Protein AF-A0A5P9HIP9-F1 (afdb_monomer)

Foldseek 3Di:
DDPPDPCVVVVVVVVVVVVVVVVVVVLVVVQVVLVVVQLVLQQVLQAQLQALLVVLLLVLLVVLLVVLCPDPNQVVVCVVVVHGLVRQLVVQLVVVVVPDPDDSVVSSLVSSLVSLLVVLVVVPVSSLVSSVRSVVSSLVCSVVSSVCSQVVSVFDQAFWKWAQAPQQKIKIKTWDFAAGPPPRVVDPRVNRIDIDMDIHDHNNSCVSHPDPPRNGDMDGD

pLDDT: mean 87.07, std 9.78, range [42.25, 97.0]

Mean predicted aligned error: 7.87 Å

Solvent-accessible surface area (backbone atoms only — not comparable to full-atom values): 11696 Å² total; per-residue (Å²): 136,84,80,79,75,81,59,63,65,57,53,51,52,50,51,52,49,51,52,53,52,50,51,52,50,48,55,53,52,54,50,53,51,52,53,51,51,49,49,52,51,15,39,54,42,7,44,52,20,10,46,42,32,46,50,43,40,48,53,29,44,55,53,29,50,55,54,39,42,73,31,74,69,30,46,51,47,21,70,74,68,74,46,41,67,67,52,53,25,53,54,42,26,55,58,50,55,77,74,47,92,67,53,69,69,57,38,45,55,48,18,46,30,56,48,47,32,58,58,36,68,74,60,47,66,66,64,47,54,38,51,53,49,17,49,57,55,20,68,69,48,28,62,62,43,26,50,51,47,25,53,77,67,79,44,45,55,68,72,19,35,41,36,34,42,89,75,39,22,43,32,20,33,22,20,31,79,60,81,58,94,68,69,42,90,77,55,58,73,85,78,24,53,43,70,26,71,24,68,26,77,64,45,64,28,56,74,60,48,89,69,70,74,52,63,73,38,68,48,77,86

Nearest PDB structures (foldseek):
  2jbw-assembly2_C  TM=3.055E-01  e=2.208E+00  Paenarthrobacter nicotinovorans
  7rtu-assembly1_B  TM=2.366E-01  e=4.864E+00  Mus musculus
  4v7q-assembly1_BX  TM=2.211E-01  e=6.202E+00  Simian rotavirus A strain RRV

Structure (mmCIF, N/CA/C/O backbone):
data_AF-A0A5P9HIP9-F1
#
_entry.id   AF-A0A5P9HIP9-F1
#
loop_
_atom_site.group_PDB
_atom_site.id
_atom_site.type_symbol
_atom_site.label_atom_id
_atom_site.label_alt_id
_atom_site.label_comp_id
_atom_site.label_asym_id
_atom_site.label_entity_id
_atom_site.label_seq_id
_atom_site.pdbx_PDB_ins_code
_atom_site.Cartn_x
_atom_site.Cartn_y
_atom_site.Cartn_z
_atom_site.occupancy
_atom_site.B_iso_or_equiv
_atom_site.auth_seq_id
_atom_site.auth_comp_id
_atom_site.auth_asym_id
_atom_site.auth_atom_id
_atom_site.pdbx_PDB_model_num
ATOM 1 N N . MET A 1 1 ? -22.559 24.621 79.101 1.00 42.25 1 MET A N 1
ATOM 2 C CA . MET A 1 1 ? -21.847 23.444 78.550 1.00 42.25 1 MET A CA 1
ATOM 3 C C . MET A 1 1 ? -22.095 23.380 77.048 1.00 42.25 1 MET A C 1
ATOM 5 O O . MET A 1 1 ? -23.244 23.302 76.634 1.00 42.25 1 MET A O 1
ATOM 9 N N . LYS A 1 2 ? -21.040 23.525 76.238 1.00 48.28 2 LYS A N 1
ATOM 10 C CA . LYS A 1 2 ? -21.096 23.561 74.767 1.00 48.28 2 LYS A CA 1
ATOM 11 C C . LYS A 1 2 ? -21.114 22.116 74.247 1.00 48.28 2 LYS A C 1
ATOM 13 O O . LYS A 1 2 ? -20.151 21.391 74.474 1.00 48.28 2 LYS A O 1
ATOM 18 N N . LYS A 1 3 ? -22.195 21.689 73.584 1.00 55.78 3 LYS A N 1
ATOM 19 C CA . LYS A 1 3 ? -22.233 20.420 72.838 1.00 55.78 3 LYS A CA 1
ATOM 20 C C . LYS A 1 3 ? -21.322 20.571 71.619 1.00 55.78 3 LYS A C 1
ATOM 22 O O . LYS A 1 3 ? -21.669 21.297 70.690 1.00 55.78 3 LYS A O 1
ATOM 27 N N . LEU A 1 4 ? -20.148 19.944 71.654 1.00 56.88 4 LEU A N 1
ATOM 28 C CA . LEU A 1 4 ? -19.324 19.754 70.464 1.00 56.88 4 LEU A CA 1
ATOM 29 C C . LEU A 1 4 ? -20.147 18.896 69.498 1.00 56.88 4 LEU A C 1
ATOM 31 O O . LEU A 1 4 ? -20.526 17.774 69.829 1.00 56.88 4 LEU A O 1
ATOM 35 N N . LYS A 1 5 ? -20.533 19.496 68.371 1.00 57.50 5 LYS A N 1
ATOM 36 C CA . LYS A 1 5 ? -21.287 18.837 67.307 1.00 57.50 5 LYS A CA 1
ATOM 37 C C . LYS A 1 5 ? -20.439 17.703 66.736 1.00 57.50 5 LYS A C 1
ATOM 39 O O . LYS A 1 5 ? -19.246 17.863 66.506 1.00 57.50 5 LYS A O 1
ATOM 44 N N . ASP A 1 6 ? -21.082 16.566 66.540 1.00 60.84 6 ASP A N 1
ATOM 45 C CA . ASP A 1 6 ? -20.499 15.350 65.993 1.00 60.84 6 ASP A CA 1
ATOM 46 C C . ASP A 1 6 ? -20.267 15.515 64.479 1.00 60.84 6 ASP A C 1
ATOM 48 O O . ASP A 1 6 ? -21.106 15.175 63.651 1.00 60.84 6 ASP A O 1
ATOM 52 N N . GLU A 1 7 ? -19.150 16.143 64.104 1.00 58.09 7 GLU A N 1
ATOM 53 C CA . GLU A 1 7 ? -18.772 16.391 62.701 1.00 58.09 7 GLU A CA 1
ATOM 54 C C . GLU A 1 7 ? -18.142 15.158 62.024 1.00 58.09 7 GLU A C 1
ATOM 56 O O . GLU A 1 7 ? -18.007 15.115 60.800 1.00 58.09 7 GLU A O 1
ATOM 61 N N . LYS A 1 8 ? -17.807 14.112 62.797 1.00 60.03 8 LYS A N 1
ATOM 62 C CA . LYS A 1 8 ? -17.147 12.897 62.288 1.00 60.03 8 LYS A CA 1
ATOM 63 C C . LYS A 1 8 ? -18.035 12.090 61.337 1.00 60.03 8 LYS A C 1
ATOM 65 O O . LYS A 1 8 ? -17.529 11.565 60.349 1.00 60.03 8 LYS A O 1
ATOM 70 N N . GLY A 1 9 ? -19.347 12.034 61.581 1.00 61.22 9 GLY A N 1
ATOM 71 C CA . GLY A 1 9 ? -20.292 11.338 60.698 1.00 61.22 9 GLY A CA 1
ATOM 72 C C . GLY A 1 9 ? -20.406 11.972 59.305 1.00 61.22 9 GLY A C 1
ATOM 73 O O . GLY A 1 9 ? -20.500 11.259 58.309 1.00 61.22 9 GLY A O 1
ATOM 74 N N . ASN A 1 10 ? -20.311 13.304 59.222 1.00 74.25 10 ASN A N 1
ATOM 75 C CA . ASN A 1 10 ? -20.355 14.034 57.953 1.00 74.25 10 ASN A CA 1
ATOM 76 C C . ASN A 1 10 ? -19.075 13.813 57.130 1.00 74.25 10 ASN A C 1
ATOM 78 O O . ASN A 1 10 ? -19.137 13.608 55.922 1.00 74.25 10 ASN A O 1
ATOM 82 N N . ILE A 1 11 ? -17.913 13.774 57.793 1.00 83.81 11 ILE A N 1
ATOM 83 C CA . ILE A 1 11 ? -16.626 13.522 57.129 1.00 83.81 11 ILE A CA 1
ATOM 84 C C . ILE A 1 11 ? -16.558 12.092 56.580 1.00 83.81 11 ILE A C 1
ATOM 86 O O . ILE A 1 11 ? -16.075 11.903 55.467 1.00 83.81 11 ILE A O 1
ATOM 90 N N . ILE A 1 12 ? -17.067 11.088 57.305 1.00 87.06 12 ILE A N 1
ATOM 91 C CA . ILE A 1 12 ? -17.074 9.691 56.832 1.00 87.06 12 ILE A CA 1
ATOM 92 C C . ILE A 1 12 ? -17.984 9.526 55.608 1.00 87.06 12 ILE A C 1
ATOM 94 O O . ILE A 1 12 ? -17.563 8.922 54.624 1.00 87.06 12 ILE A O 1
ATOM 98 N N . LEU A 1 13 ? -19.198 10.092 55.638 1.00 84.62 13 LEU A N 1
ATOM 99 C CA . LEU A 1 13 ? -20.123 10.073 54.497 1.00 84.62 13 LEU A CA 1
ATOM 100 C C . LEU A 1 13 ? -19.546 10.798 53.281 1.00 84.62 13 LEU A C 1
ATOM 102 O O . LEU A 1 13 ? -19.603 10.265 52.174 1.00 84.62 13 LEU A O 1
ATOM 106 N N . LEU A 1 14 ? -18.945 11.973 53.491 1.00 88.19 14 LEU A N 1
ATOM 107 C CA . LEU A 1 14 ? -18.267 12.718 52.436 1.00 88.19 14 LEU A CA 1
ATOM 108 C C . LEU A 1 14 ? -17.119 11.898 51.838 1.00 88.19 14 LEU A C 1
ATOM 110 O O . LEU A 1 14 ? -17.050 11.746 50.626 1.00 88.19 14 LEU A O 1
ATOM 114 N N . THR A 1 15 ? -16.268 11.312 52.683 1.00 90.69 15 THR A N 1
ATOM 115 C CA . THR A 1 15 ? -15.115 10.509 52.251 1.00 90.69 15 THR A CA 1
ATOM 116 C C . THR A 1 15 ? -15.557 9.267 51.473 1.00 90.69 15 THR A C 1
ATOM 118 O O . THR A 1 15 ? -15.010 8.985 50.408 1.00 90.69 15 THR A O 1
ATOM 121 N N . LEU A 1 16 ? -16.575 8.544 51.953 1.00 92.06 16 LEU A N 1
ATOM 122 C CA . LEU A 1 16 ? -17.130 7.378 51.260 1.00 92.06 16 LEU A CA 1
ATOM 123 C C . LEU A 1 16 ? -17.765 7.770 49.919 1.00 92.06 16 LEU A C 1
ATOM 125 O O . LEU A 1 16 ? -17.557 7.087 48.918 1.00 92.06 16 LEU A O 1
ATOM 129 N N . GLY A 1 17 ? -18.488 8.893 49.885 1.00 93.88 17 GLY A N 1
ATOM 130 C CA . GLY A 1 17 ? -19.036 9.466 48.658 1.00 93.88 17 GLY A CA 1
ATOM 131 C C . GLY A 1 17 ? -17.941 9.815 47.651 1.00 93.88 17 GLY A C 1
ATOM 132 O O . GLY A 1 17 ? -18.035 9.426 46.489 1.00 93.88 17 GLY A O 1
ATOM 133 N N . THR A 1 18 ? -16.861 10.464 48.093 1.00 92.69 18 THR A N 1
ATOM 134 C CA . THR A 1 18 ? -15.701 10.767 47.245 1.00 92.69 18 THR A CA 1
ATOM 135 C C . THR A 1 18 ? -15.058 9.495 46.697 1.00 92.69 18 THR A C 1
ATOM 137 O O . THR A 1 18 ? -14.775 9.442 45.503 1.00 92.69 18 THR A O 1
ATOM 140 N N . PHE A 1 19 ? -14.883 8.447 47.510 1.00 94.81 19 PHE A N 1
ATOM 141 C CA . PHE A 1 19 ? -14.365 7.162 47.027 1.00 94.81 19 PHE A CA 1
ATOM 142 C C . PHE A 1 19 ? -15.294 6.496 46.007 1.00 94.81 19 PHE A C 1
ATOM 144 O O . PHE A 1 19 ? -14.807 5.952 45.018 1.00 94.81 19 PHE A O 1
ATOM 151 N N . ALA A 1 20 ? -16.613 6.572 46.199 1.00 93.19 20 ALA A N 1
ATOM 152 C CA . ALA A 1 20 ? -17.580 6.044 45.240 1.00 93.19 20 ALA A CA 1
ATOM 153 C C . ALA A 1 20 ? -17.518 6.792 43.897 1.00 93.19 20 ALA A C 1
ATOM 155 O O . ALA A 1 20 ? -17.459 6.157 42.843 1.00 93.19 20 ALA A O 1
ATOM 156 N N . VAL A 1 21 ? -17.456 8.130 43.923 1.00 94.19 21 VAL A N 1
ATOM 157 C CA . VAL A 1 21 ? -17.282 8.944 42.707 1.00 94.19 21 VAL A CA 1
ATOM 158 C C . VAL A 1 21 ? -15.942 8.642 42.037 1.00 94.19 21 VAL A C 1
ATOM 160 O O . VAL A 1 21 ? -15.890 8.471 40.823 1.00 94.19 21 VAL A O 1
ATOM 163 N N . MET A 1 22 ? -14.864 8.521 42.811 1.00 93.81 22 MET A N 1
ATOM 164 C CA . MET A 1 22 ? -13.535 8.200 42.293 1.00 93.81 22 MET A CA 1
ATOM 165 C C . MET A 1 22 ? -13.503 6.810 41.644 1.00 93.81 22 MET A C 1
ATOM 167 O O . MET A 1 22 ? -12.967 6.666 40.549 1.00 93.81 22 MET A O 1
ATOM 171 N N . GLY A 1 23 ? -14.142 5.809 42.255 1.00 92.62 23 GLY A N 1
ATOM 172 C CA . GLY A 1 23 ? -14.311 4.482 41.661 1.00 92.62 23 GLY A CA 1
ATOM 173 C C . GLY A 1 23 ? -15.087 4.523 40.342 1.00 92.62 23 GLY A C 1
ATOM 174 O O . GLY A 1 23 ? -14.673 3.902 39.364 1.00 92.62 23 GLY A O 1
ATOM 175 N N . LEU A 1 24 ? -16.163 5.313 40.276 1.00 91.06 24 LEU A N 1
ATOM 176 C CA . LEU A 1 24 ? -16.940 5.502 39.049 1.00 91.06 24 LEU A CA 1
ATOM 177 C C . LEU A 1 24 ? -16.112 6.182 37.947 1.00 91.06 24 LEU A C 1
ATOM 179 O O . LEU A 1 24 ? -16.144 5.745 36.797 1.00 91.06 24 LEU A O 1
ATOM 183 N N . LEU A 1 25 ? -15.317 7.197 38.296 1.00 91.50 25 LEU A N 1
ATOM 184 C CA . LEU A 1 25 ? -14.385 7.836 37.364 1.00 91.50 25 LEU A CA 1
ATOM 185 C C . LEU A 1 25 ? -13.327 6.853 36.852 1.00 91.50 25 LEU A C 1
ATOM 187 O O . LEU A 1 25 ? -13.051 6.847 35.656 1.00 91.50 25 LEU A O 1
ATOM 191 N N . PHE A 1 26 ? -12.780 5.984 37.706 1.00 91.88 26 PHE A N 1
ATOM 192 C CA . PHE A 1 26 ? -11.836 4.952 37.267 1.00 91.88 26 PHE A CA 1
ATOM 193 C C . PHE A 1 26 ? -12.452 4.013 36.233 1.00 91.88 26 PHE A C 1
ATOM 195 O O . PHE A 1 26 ? -11.838 3.771 35.196 1.00 91.88 26 PHE A O 1
ATOM 202 N N . VAL A 1 27 ? -13.669 3.519 36.476 1.00 89.25 27 VAL A N 1
ATOM 203 C CA . VAL A 1 27 ? -14.379 2.652 35.521 1.00 89.25 27 VAL A CA 1
ATOM 204 C C . VAL A 1 27 ? -14.545 3.348 34.167 1.00 89.25 27 VAL A C 1
ATOM 206 O O . VAL A 1 27 ? -14.293 2.731 33.131 1.00 89.25 27 VAL A O 1
ATOM 209 N N . LEU A 1 28 ? -14.900 4.637 34.165 1.00 87.25 28 LEU A N 1
ATOM 210 C CA . LEU A 1 28 ? -15.006 5.430 32.938 1.00 87.25 28 LEU A CA 1
ATOM 211 C C . LEU A 1 28 ? -13.657 5.576 32.221 1.00 87.25 28 LEU A C 1
ATOM 213 O O . LEU A 1 28 ? -13.584 5.374 31.011 1.00 87.25 28 LEU A O 1
ATOM 217 N N . VAL A 1 29 ? -12.580 5.872 32.953 1.00 90.19 29 VAL A N 1
ATOM 218 C CA . VAL A 1 29 ? -11.228 5.984 32.380 1.00 90.19 29 VAL A CA 1
ATOM 219 C C . VAL A 1 29 ? -10.783 4.660 31.756 1.00 90.19 29 VAL A C 1
ATOM 221 O O . VAL A 1 29 ? -10.299 4.655 30.626 1.00 90.19 29 VAL A O 1
ATOM 224 N N . PHE A 1 30 ? -11.001 3.529 32.434 1.00 87.19 30 PHE A N 1
ATOM 225 C CA . PHE A 1 30 ? -10.679 2.208 31.885 1.00 87.19 30 PHE A CA 1
ATOM 226 C C . PHE A 1 30 ? -11.496 1.876 30.636 1.00 87.19 30 PHE A C 1
ATOM 228 O O . PHE A 1 30 ? -10.976 1.251 29.710 1.00 87.19 30 PHE A O 1
ATOM 235 N N . HIS A 1 31 ? -12.758 2.303 30.586 1.00 85.81 31 HIS A N 1
ATOM 236 C CA . HIS A 1 31 ? -13.590 2.125 29.404 1.00 85.81 31 HIS A CA 1
ATOM 237 C C . HIS A 1 31 ? -13.018 2.880 28.197 1.00 85.81 31 HIS A C 1
ATOM 239 O O . HIS A 1 31 ? -12.833 2.282 27.138 1.00 85.81 31 HIS A O 1
ATOM 245 N N . PHE A 1 32 ? -12.654 4.156 28.368 1.00 85.81 32 PHE A N 1
ATOM 246 C CA . PHE A 1 32 ? -12.012 4.925 27.301 1.00 85.81 32 PHE A CA 1
ATOM 247 C C . PHE A 1 32 ? -10.662 4.335 26.896 1.00 85.81 32 PHE A C 1
ATOM 249 O O . PHE A 1 32 ? -10.401 4.204 25.704 1.00 85.81 32 PHE A O 1
ATOM 256 N N . ALA A 1 33 ? -9.839 3.913 27.860 1.00 88.50 33 ALA A N 1
ATOM 257 C CA . ALA A 1 33 ? -8.552 3.283 27.575 1.00 88.50 33 ALA A CA 1
ATOM 258 C C . ALA A 1 33 ? -8.704 2.062 26.651 1.00 88.50 33 ALA A C 1
ATOM 260 O O . ALA A 1 33 ? -7.956 1.937 25.686 1.00 88.50 33 ALA A O 1
ATOM 261 N N . LYS A 1 34 ? -9.715 1.209 26.874 1.00 86.50 34 LYS A N 1
ATOM 262 C CA . LYS A 1 34 ? -9.999 0.077 25.977 1.00 86.50 34 LYS A CA 1
ATOM 263 C C . LYS A 1 34 ? -10.365 0.513 24.559 1.00 86.50 34 LYS A C 1
ATOM 265 O O . LYS A 1 34 ? -9.893 -0.102 23.609 1.00 86.50 34 LYS A O 1
ATOM 270 N N . VAL A 1 35 ? -11.184 1.555 24.408 1.00 86.62 35 VAL A N 1
ATOM 271 C CA . VAL A 1 35 ? -11.544 2.089 23.081 1.00 86.62 35 VAL A CA 1
ATOM 272 C C . VAL A 1 35 ? -10.299 2.588 22.347 1.00 86.62 35 VAL A C 1
ATOM 274 O O . VAL A 1 35 ? -10.134 2.292 21.167 1.00 86.62 35 VAL A O 1
ATOM 277 N N . PHE A 1 36 ? -9.402 3.297 23.039 1.00 88.81 36 PHE A N 1
ATOM 278 C CA . PHE A 1 36 ? -8.144 3.760 22.448 1.00 88.81 36 PHE A CA 1
ATOM 279 C C . PHE A 1 36 ? -7.240 2.604 22.024 1.00 88.81 36 PHE A C 1
ATOM 281 O O . PHE A 1 36 ? -6.709 2.648 20.922 1.00 88.81 36 PHE A O 1
ATOM 288 N N . VAL A 1 37 ? -7.121 1.554 22.842 1.00 89.56 37 VAL A N 1
ATOM 289 C CA . VAL A 1 37 ? -6.351 0.353 22.479 1.00 89.56 37 VAL A CA 1
A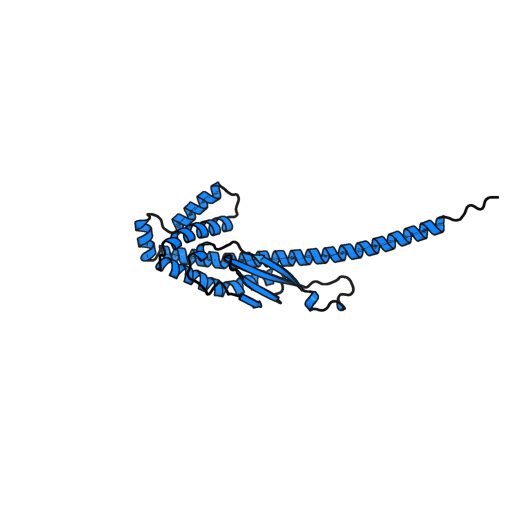TOM 290 C C . VAL A 1 37 ? -6.921 -0.308 21.224 1.00 89.56 37 VAL A C 1
ATOM 292 O O . VAL A 1 37 ? -6.172 -0.598 20.302 1.00 89.56 37 VAL A O 1
ATOM 295 N N . VAL A 1 38 ? -8.242 -0.494 21.146 1.00 88.06 38 VAL A N 1
ATOM 296 C CA . VAL A 1 38 ? -8.884 -1.090 19.960 1.00 88.06 38 VAL A CA 1
ATOM 297 C C . VAL A 1 38 ? -8.683 -0.224 18.716 1.00 88.06 38 VAL A C 1
ATOM 299 O O . VAL A 1 38 ? -8.421 -0.750 17.636 1.00 88.06 38 VAL A O 1
ATOM 302 N N . LYS A 1 39 ? -8.776 1.102 18.859 1.00 89.56 39 LYS A N 1
ATOM 303 C CA . LYS A 1 39 ? -8.512 2.037 17.764 1.00 89.56 39 LYS A CA 1
ATOM 304 C C . LYS A 1 39 ? -7.063 1.944 17.278 1.00 89.56 39 LYS A C 1
ATOM 306 O O . LYS A 1 39 ? -6.840 1.923 16.074 1.00 89.56 39 LYS A O 1
ATOM 311 N N . GLU A 1 40 ? -6.109 1.871 18.201 1.00 90.62 40 GLU A N 1
ATOM 312 C CA . GLU A 1 40 ? -4.686 1.733 17.886 1.00 90.62 40 GLU A CA 1
ATOM 313 C C . GLU A 1 40 ? -4.397 0.410 17.165 1.00 90.62 40 GLU A C 1
ATOM 315 O O . GLU A 1 40 ? -3.698 0.394 16.158 1.00 90.62 40 GLU A O 1
ATOM 320 N N . SER A 1 41 ? -4.996 -0.696 17.620 1.00 89.38 41 SER A N 1
ATOM 321 C CA . SER A 1 41 ? -4.914 -1.987 16.929 1.00 89.38 41 SER A CA 1
ATOM 322 C C . SER A 1 41 ? -5.451 -1.897 15.502 1.00 89.38 41 SER A C 1
ATOM 324 O O . SER A 1 41 ? -4.757 -2.291 14.573 1.00 89.38 41 SER A O 1
ATOM 326 N N . ALA A 1 42 ? -6.643 -1.321 15.311 1.00 88.19 42 ALA A N 1
ATOM 327 C CA . ALA A 1 42 ? -7.223 -1.147 13.981 1.00 88.19 42 ALA A CA 1
ATOM 328 C C . ALA A 1 42 ? -6.314 -0.315 13.058 1.00 88.19 42 ALA A C 1
ATOM 330 O O . ALA A 1 42 ? -6.120 -0.700 11.908 1.00 88.19 42 ALA A O 1
ATOM 331 N N . SER A 1 43 ? -5.718 0.767 13.577 1.00 91.25 43 SER A N 1
ATOM 332 C CA . SER A 1 43 ? -4.763 1.606 12.835 1.00 91.25 43 SER A CA 1
ATOM 333 C C . SER A 1 43 ? -3.523 0.816 12.424 1.00 91.25 43 SER A C 1
ATOM 335 O O . SER A 1 43 ? -3.151 0.806 11.257 1.00 91.25 43 SER A O 1
ATOM 337 N N . ASN A 1 44 ? -2.925 0.079 13.361 1.00 91.44 44 ASN A N 1
ATOM 338 C CA . ASN A 1 44 ? -1.751 -0.741 13.076 1.00 91.44 44 ASN A CA 1
ATOM 339 C C . ASN A 1 44 ? -2.048 -1.826 12.032 1.00 91.44 44 ASN A C 1
ATOM 341 O O . ASN A 1 44 ? -1.196 -2.130 11.199 1.00 91.44 44 ASN A O 1
ATOM 345 N N . TYR A 1 45 ? -3.247 -2.413 12.054 1.00 91.44 45 TYR A N 1
ATOM 346 C CA . TYR A 1 45 ? -3.643 -3.421 11.071 1.00 91.44 45 TYR A CA 1
ATOM 347 C C . TYR A 1 45 ? -3.853 -2.814 9.687 1.00 91.44 45 TYR A C 1
ATOM 349 O O . TYR A 1 45 ? -3.411 -3.407 8.703 1.00 91.44 45 TYR A O 1
ATOM 357 N N . SER A 1 46 ? -4.487 -1.639 9.593 1.00 91.94 46 SER A N 1
ATOM 358 C CA . SER A 1 46 ? -4.623 -0.944 8.312 1.00 91.94 46 SER A CA 1
ATOM 359 C C . SER A 1 46 ? -3.269 -0.486 7.766 1.00 91.94 46 SER A C 1
ATOM 361 O O . SER A 1 46 ? -3.041 -0.641 6.569 1.00 91.94 46 SER A O 1
ATOM 363 N N . ASP A 1 47 ? -2.352 -0.006 8.615 1.00 92.88 47 ASP A N 1
ATOM 364 C CA . ASP A 1 47 ? -0.998 0.410 8.212 1.00 92.88 47 ASP A CA 1
ATOM 365 C C . ASP A 1 47 ? -0.178 -0.767 7.671 1.00 92.88 47 ASP A C 1
ATOM 367 O O . ASP A 1 47 ? 0.434 -0.684 6.606 1.00 92.88 47 ASP A O 1
ATOM 371 N N . GLN A 1 48 ? -0.188 -1.901 8.374 1.00 92.88 48 GLN A N 1
ATOM 372 C CA . GLN A 1 48 ? 0.509 -3.096 7.901 1.00 92.88 48 GLN A CA 1
ATOM 373 C C . GLN A 1 48 ? -0.102 -3.627 6.603 1.00 92.88 48 GLN A C 1
ATOM 375 O O . GLN A 1 48 ? 0.627 -4.042 5.703 1.00 92.88 48 GLN A O 1
ATOM 380 N N . ALA A 1 49 ? -1.430 -3.607 6.487 1.00 93.69 49 ALA A N 1
ATOM 381 C CA . ALA A 1 49 ? -2.118 -4.067 5.293 1.00 93.69 49 ALA A CA 1
ATOM 382 C C . ALA A 1 49 ? -1.855 -3.164 4.077 1.00 93.69 49 ALA A C 1
ATOM 384 O O . ALA A 1 49 ? -1.592 -3.681 2.990 1.00 93.69 49 ALA A O 1
ATOM 385 N N . SER A 1 50 ? -1.869 -1.837 4.243 1.00 93.94 50 SER A N 1
ATOM 386 C CA . SER A 1 50 ? -1.552 -0.900 3.156 1.00 93.94 50 SER A CA 1
ATOM 387 C C . SER A 1 50 ? -0.091 -1.021 2.716 1.00 93.94 50 SER A C 1
ATOM 389 O O . SER A 1 50 ? 0.195 -0.982 1.516 1.00 93.94 50 SER A O 1
ATOM 391 N N . LEU A 1 51 ? 0.829 -1.253 3.659 1.00 92.81 51 LEU A N 1
ATOM 392 C CA . LEU A 1 51 ? 2.232 -1.522 3.352 1.00 92.81 51 LEU A CA 1
ATOM 393 C C . LEU A 1 51 ? 2.404 -2.860 2.625 1.00 92.81 51 LEU A C 1
ATOM 395 O O . LEU A 1 51 ? 3.127 -2.922 1.637 1.00 92.81 51 LEU A O 1
ATOM 399 N N . ALA A 1 52 ? 1.707 -3.915 3.054 1.00 94.19 52 ALA A N 1
ATOM 400 C CA . ALA A 1 52 ? 1.730 -5.207 2.373 1.00 94.19 52 ALA A CA 1
ATOM 401 C C . ALA A 1 52 ? 1.221 -5.095 0.928 1.00 94.19 52 ALA A C 1
ATOM 403 O O . ALA A 1 52 ? 1.829 -5.654 0.016 1.00 94.19 52 ALA A O 1
ATOM 404 N N . ALA A 1 53 ? 0.154 -4.325 0.702 1.00 94.25 53 ALA A N 1
ATOM 405 C CA . ALA A 1 53 ? -0.347 -4.047 -0.639 1.00 94.25 53 ALA A CA 1
ATOM 406 C C . ALA A 1 53 ? 0.68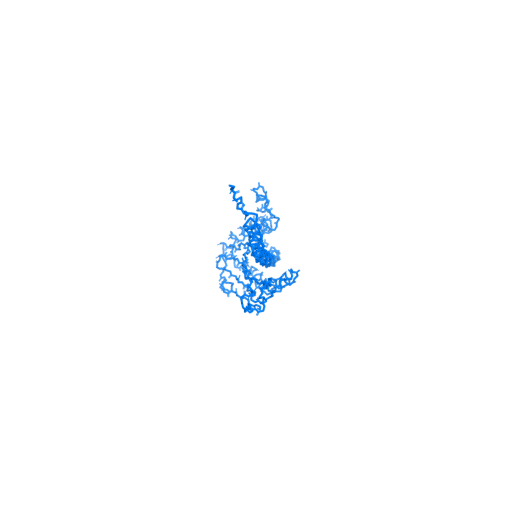4 -3.299 -1.504 1.00 94.25 53 ALA A C 1
ATOM 408 O O . ALA A 1 53 ? 0.891 -3.646 -2.667 1.00 94.25 53 ALA A O 1
ATOM 409 N N . ALA A 1 54 ? 1.363 -2.303 -0.929 1.00 92.81 54 ALA A N 1
ATOM 410 C CA . ALA A 1 54 ? 2.427 -1.572 -1.611 1.00 92.81 54 ALA A CA 1
ATOM 411 C C . ALA A 1 54 ? 3.619 -2.468 -1.966 1.00 92.81 54 ALA A C 1
ATOM 413 O O . ALA A 1 54 ? 4.156 -2.344 -3.063 1.00 92.81 54 ALA A O 1
ATOM 414 N N . SER A 1 55 ? 3.996 -3.387 -1.075 1.00 93.62 55 SER A N 1
ATOM 415 C CA . SER A 1 55 ? 5.073 -4.352 -1.312 1.00 93.62 55 SER A CA 1
ATOM 416 C C . SER A 1 55 ? 4.763 -5.296 -2.472 1.00 93.62 55 SER A C 1
ATOM 418 O O . SER A 1 55 ? 5.651 -5.564 -3.273 1.00 93.62 55 SER A O 1
ATOM 420 N N . VAL A 1 56 ? 3.511 -5.750 -2.614 1.00 95.25 56 VAL A N 1
ATOM 421 C CA . VAL A 1 56 ? 3.100 -6.563 -3.775 1.00 95.25 56 VAL A CA 1
ATOM 422 C C . VAL A 1 56 ? 3.278 -5.778 -5.070 1.00 95.25 56 VAL A C 1
ATOM 424 O O . VAL A 1 56 ? 3.872 -6.282 -6.019 1.00 95.25 56 VAL A O 1
ATOM 427 N N . LEU A 1 57 ? 2.797 -4.532 -5.118 1.00 93.31 57 LEU A N 1
ATOM 428 C CA . LEU A 1 57 ? 2.971 -3.702 -6.309 1.00 93.31 57 LEU A CA 1
ATOM 429 C C . LEU A 1 57 ? 4.454 -3.442 -6.601 1.00 93.31 57 LEU A C 1
ATOM 431 O O . LEU A 1 57 ? 4.875 -3.545 -7.748 1.00 93.31 57 LEU A O 1
ATOM 435 N N . HIS A 1 58 ? 5.245 -3.155 -5.570 1.00 93.81 58 HIS A N 1
ATOM 436 C CA . HIS A 1 58 ? 6.688 -2.979 -5.689 1.00 93.81 58 HIS A CA 1
ATOM 437 C C . HIS A 1 58 ? 7.367 -4.198 -6.321 1.00 93.81 58 HIS A C 1
ATOM 439 O O . HIS A 1 58 ? 8.103 -4.051 -7.291 1.00 93.81 58 HIS A O 1
ATOM 445 N N . GLU A 1 59 ? 7.086 -5.396 -5.809 1.00 95.31 59 GLU A N 1
ATOM 446 C CA . GLU A 1 59 ? 7.657 -6.645 -6.317 1.00 95.31 59 GLU A CA 1
ATOM 447 C C . GLU A 1 59 ? 7.349 -6.837 -7.807 1.00 95.31 59 GLU A C 1
ATOM 449 O O . GLU A 1 59 ? 8.256 -7.110 -8.592 1.00 95.31 59 GLU A O 1
ATOM 454 N N . LYS A 1 60 ? 6.097 -6.597 -8.223 1.00 95.62 60 LYS A N 1
ATOM 455 C CA . LYS A 1 60 ? 5.711 -6.704 -9.639 1.00 95.62 60 LYS A CA 1
ATOM 456 C C . LYS A 1 60 ? 6.351 -5.639 -10.520 1.00 95.62 60 LYS A C 1
ATOM 458 O O . LYS A 1 60 ? 6.644 -5.913 -11.681 1.00 95.62 60 LYS A O 1
ATOM 463 N N . LEU A 1 61 ? 6.562 -4.432 -9.996 1.00 94.88 61 LEU A N 1
ATOM 464 C CA . LEU A 1 61 ? 7.264 -3.379 -10.729 1.00 94.88 61 LEU A CA 1
ATOM 465 C C . LEU A 1 61 ? 8.722 -3.760 -10.966 1.00 94.88 61 LEU A C 1
ATOM 467 O O . LEU A 1 61 ? 9.184 -3.653 -12.097 1.00 94.88 61 LEU A O 1
ATOM 471 N N . VAL A 1 62 ? 9.425 -4.232 -9.935 1.00 95.62 62 VAL A N 1
ATOM 472 C CA . VAL A 1 62 ? 10.824 -4.667 -10.057 1.00 95.62 62 VAL A CA 1
ATOM 473 C C . VAL A 1 62 ? 10.952 -5.812 -11.065 1.00 95.62 62 VAL A C 1
ATOM 475 O O . VAL A 1 62 ? 11.820 -5.755 -11.936 1.00 95.62 62 VAL A O 1
ATOM 478 N N . GLU A 1 63 ? 10.053 -6.799 -11.005 1.00 96.69 63 GLU A N 1
ATOM 479 C CA . GLU A 1 63 ? 10.011 -7.917 -11.955 1.00 96.69 63 GLU A CA 1
ATOM 480 C C . GLU A 1 63 ? 9.832 -7.433 -13.405 1.00 96.69 63 GLU A C 1
ATOM 482 O O . GLU A 1 63 ? 10.587 -7.827 -14.296 1.00 96.69 63 GLU A O 1
ATOM 487 N N . GLU A 1 64 ? 8.871 -6.543 -13.665 1.00 96.50 64 GLU A N 1
ATOM 488 C CA . GLU A 1 64 ? 8.631 -6.056 -15.027 1.00 96.50 64 GLU A CA 1
ATOM 489 C C . GLU A 1 64 ? 9.685 -5.057 -15.515 1.00 96.50 64 GLU A C 1
ATOM 491 O O . GLU A 1 64 ? 9.934 -5.005 -16.719 1.00 96.50 64 GLU A O 1
ATOM 496 N N . ILE A 1 65 ? 10.339 -4.306 -14.623 1.00 96.50 65 ILE A N 1
ATOM 497 C CA . ILE A 1 65 ? 11.520 -3.498 -14.966 1.00 96.50 65 ILE A CA 1
ATOM 498 C C . ILE A 1 65 ? 12.656 -4.420 -15.435 1.00 96.50 65 ILE A C 1
ATOM 500 O O . ILE A 1 65 ? 13.236 -4.192 -16.494 1.00 96.50 65 ILE A O 1
ATOM 504 N N . GLU A 1 66 ? 12.928 -5.507 -14.710 1.00 96.56 66 GLU A N 1
ATOM 505 C CA . GLU A 1 66 ? 13.944 -6.493 -15.101 1.00 96.56 66 GLU A CA 1
ATOM 506 C C . GLU A 1 66 ? 13.600 -7.165 -16.442 1.00 96.56 66 GLU A C 1
ATOM 508 O O . GLU A 1 66 ? 14.466 -7.368 -17.300 1.00 96.56 66 GLU A O 1
ATOM 513 N N . ASN A 1 67 ? 12.321 -7.490 -16.651 1.00 97.00 67 ASN A N 1
ATOM 514 C CA . ASN A 1 67 ? 11.838 -8.047 -17.913 1.00 97.00 67 ASN A CA 1
ATOM 515 C C . ASN A 1 67 ? 11.938 -7.036 -19.065 1.00 97.00 67 ASN A C 1
ATOM 517 O O . ASN A 1 67 ? 12.195 -7.442 -20.204 1.00 97.00 67 ASN A O 1
ATOM 521 N N . TYR A 1 68 ? 11.736 -5.745 -18.789 1.00 96.44 68 TYR A N 1
ATOM 522 C CA . TYR A 1 68 ? 11.903 -4.672 -19.762 1.00 96.44 68 TYR A CA 1
ATOM 523 C C . TYR A 1 68 ? 13.363 -4.533 -20.178 1.00 96.44 68 TYR A C 1
ATOM 525 O O . TYR A 1 68 ? 13.647 -4.618 -21.371 1.00 96.44 68 TYR A O 1
ATOM 533 N N . ASP A 1 69 ? 14.284 -4.412 -19.223 1.00 95.56 69 ASP A N 1
ATOM 534 C CA . ASP A 1 69 ? 15.716 -4.242 -19.500 1.00 95.56 69 ASP A CA 1
ATOM 535 C C . ASP A 1 69 ? 16.287 -5.433 -20.296 1.00 95.56 69 ASP A C 1
ATOM 537 O O . ASP A 1 69 ? 17.116 -5.268 -21.187 1.00 95.56 69 ASP A O 1
ATOM 541 N N . ARG A 1 70 ? 15.767 -6.650 -20.074 1.00 95.62 70 ARG A N 1
ATOM 542 C CA . ARG A 1 70 ? 16.128 -7.854 -20.853 1.00 95.62 70 ARG A CA 1
ATOM 543 C C . ARG A 1 70 ? 15.483 -7.949 -22.236 1.00 95.62 70 ARG A C 1
ATOM 545 O O . ARG A 1 70 ? 15.818 -8.851 -23.011 1.00 95.62 70 ARG A O 1
ATOM 552 N N . SER A 1 71 ? 14.513 -7.096 -22.536 1.00 95.88 71 SER A N 1
ATOM 553 C CA . SER A 1 71 ? 13.792 -7.109 -23.805 1.00 95.88 71 SER A CA 1
ATOM 554 C C . SER A 1 71 ? 14.582 -6.405 -24.912 1.00 95.88 71 SER A C 1
ATOM 556 O O . SER A 1 71 ? 15.499 -5.633 -24.653 1.00 95.88 71 SER A O 1
ATOM 558 N N . LEU A 1 72 ? 14.214 -6.644 -26.178 1.00 93.25 72 LEU A N 1
ATOM 559 C CA . LEU A 1 72 ? 14.820 -5.915 -27.300 1.00 93.25 72 LEU A CA 1
ATOM 560 C C . LEU A 1 72 ? 14.633 -4.387 -27.182 1.00 93.25 72 LEU A C 1
ATOM 562 O O . LEU A 1 72 ? 15.614 -3.684 -27.408 1.00 93.25 72 LEU A O 1
ATOM 566 N N . PRO A 1 73 ? 13.439 -3.858 -26.833 1.00 91.62 73 PRO A N 1
ATOM 567 C CA . PRO A 1 73 ? 13.275 -2.434 -26.537 1.00 91.62 73 PRO A CA 1
ATOM 568 C C . PRO A 1 73 ? 14.190 -1.929 -25.418 1.00 91.62 73 PRO A C 1
ATOM 570 O O . PRO A 1 73 ? 14.884 -0.942 -25.630 1.00 91.62 73 PRO A O 1
ATOM 573 N N . GLY A 1 74 ? 14.250 -2.624 -24.277 1.00 90.94 74 GLY A N 1
ATOM 574 C CA . GLY A 1 74 ? 15.089 -2.205 -23.148 1.00 90.94 74 GLY A CA 1
ATOM 575 C C . GLY A 1 74 ? 16.576 -2.191 -23.486 1.00 90.94 74 GLY A 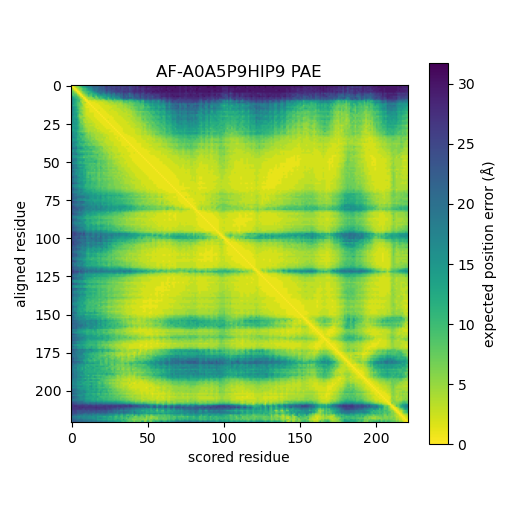C 1
ATOM 576 O O . GLY A 1 74 ? 17.257 -1.215 -23.199 1.00 90.94 74 GLY A O 1
ATOM 577 N N . PHE A 1 75 ? 17.062 -3.198 -24.215 1.00 91.25 75 PHE A N 1
ATOM 578 C CA . PHE A 1 75 ? 18.445 -3.221 -24.693 1.00 91.25 75 PHE A CA 1
ATOM 579 C C . PHE A 1 75 ? 18.762 -2.069 -25.664 1.00 91.25 75 PHE A C 1
ATOM 581 O O . PHE A 1 75 ? 19.873 -1.543 -25.672 1.00 91.25 75 PHE A O 1
ATOM 588 N N . ILE A 1 76 ? 17.806 -1.672 -26.513 1.00 90.31 76 ILE A N 1
ATOM 589 C CA . ILE A 1 76 ? 17.981 -0.514 -27.402 1.00 90.31 76 ILE A CA 1
ATOM 590 C C . ILE A 1 76 ? 18.057 0.775 -26.583 1.00 90.31 76 ILE A C 1
ATOM 592 O O . ILE A 1 76 ? 18.932 1.594 -26.857 1.00 90.31 76 ILE A O 1
ATOM 596 N N . ASP A 1 77 ? 17.185 0.940 -25.591 1.00 88.12 77 ASP A N 1
ATOM 597 C CA . ASP A 1 77 ? 17.199 2.108 -24.708 1.00 88.12 77 ASP A CA 1
ATOM 598 C C . ASP A 1 77 ? 18.506 2.181 -23.908 1.00 88.12 77 ASP A C 1
ATOM 600 O O . ASP A 1 77 ? 19.145 3.229 -23.889 1.00 88.12 77 ASP A O 1
ATOM 604 N N . GLU A 1 78 ? 18.982 1.059 -23.359 1.00 90.94 78 GLU A N 1
ATOM 605 C CA . GLU A 1 78 ? 20.276 0.974 -22.668 1.00 90.94 78 GLU A CA 1
ATOM 606 C C . GLU A 1 78 ? 21.440 1.384 -23.586 1.00 90.94 78 GLU A C 1
ATOM 608 O O . GLU A 1 78 ? 22.343 2.105 -23.167 1.00 90.94 78 GLU A O 1
ATOM 613 N N . LEU A 1 79 ? 21.429 0.990 -24.865 1.00 89.62 79 LEU A N 1
ATOM 614 C CA . LEU A 1 79 ? 22.455 1.420 -25.823 1.00 89.62 79 LEU A CA 1
ATOM 615 C C . LEU A 1 79 ? 22.407 2.924 -26.130 1.00 89.62 79 LEU A C 1
ATOM 617 O O . LEU A 1 79 ? 23.444 3.508 -26.455 1.00 89.62 79 LEU A O 1
ATOM 621 N N . VAL A 1 80 ? 21.220 3.533 -26.091 1.00 88.19 80 VAL A N 1
ATOM 622 C CA . VAL A 1 80 ? 21.022 4.965 -26.360 1.00 88.19 80 VAL A CA 1
ATOM 623 C C . VAL A 1 80 ? 21.403 5.804 -25.142 1.00 88.19 80 VAL A C 1
ATOM 625 O O . VAL A 1 80 ? 22.123 6.793 -25.290 1.00 88.19 80 VAL A O 1
ATOM 628 N N . ASP A 1 81 ? 20.965 5.386 -23.958 1.00 86.44 81 ASP A N 1
ATOM 629 C CA . ASP A 1 81 ? 21.128 6.123 -22.704 1.00 86.44 81 ASP A CA 1
ATOM 630 C C . ASP A 1 81 ? 22.388 5.729 -21.921 1.00 86.44 81 ASP A C 1
ATOM 632 O O . ASP A 1 81 ? 22.752 6.404 -20.960 1.00 86.44 81 ASP A O 1
ATOM 636 N N . ALA A 1 82 ? 23.079 4.670 -22.351 1.00 90.75 82 ALA A N 1
ATOM 637 C CA . ALA A 1 82 ? 24.238 4.054 -21.700 1.00 90.75 82 ALA A CA 1
ATOM 638 C C . ALA A 1 82 ? 23.979 3.480 -20.290 1.00 90.75 82 ALA A C 1
ATOM 640 O O . ALA A 1 82 ? 24.934 3.088 -19.619 1.00 90.75 82 ALA A O 1
ATOM 641 N N . GLU A 1 83 ? 22.719 3.419 -19.851 1.00 92.69 83 GLU A N 1
ATOM 642 C CA . GLU A 1 83 ? 22.280 2.879 -18.558 1.00 92.69 83 GLU A CA 1
ATOM 643 C C . GLU A 1 83 ? 20.918 2.181 -18.724 1.00 92.69 83 GLU A C 1
ATOM 645 O O . GLU A 1 83 ? 20.044 2.687 -19.434 1.00 92.69 83 GLU A O 1
ATOM 650 N N . SER A 1 84 ? 20.722 1.043 -18.048 1.00 94.44 84 SER A N 1
ATOM 651 C CA . SER A 1 84 ? 19.422 0.355 -17.970 1.00 94.44 84 SER A CA 1
ATOM 652 C C . SER A 1 84 ? 18.454 1.070 -17.010 1.00 94.44 84 SER A C 1
ATOM 654 O O . SER A 1 84 ? 18.865 1.947 -16.239 1.00 94.44 84 SER A O 1
ATOM 656 N N . LEU A 1 85 ? 17.163 0.707 -16.999 1.00 94.44 85 LEU A N 1
ATOM 657 C CA . LEU A 1 85 ? 16.239 1.256 -15.996 1.00 94.44 85 LEU A CA 1
ATOM 658 C C . LEU A 1 85 ? 16.659 0.870 -14.577 1.00 94.44 85 LEU A C 1
ATOM 660 O O . LEU A 1 85 ? 16.602 1.717 -13.681 1.00 94.44 85 LEU A O 1
ATOM 664 N N . GLN A 1 86 ? 17.109 -0.371 -14.370 1.00 95.69 86 GLN A N 1
ATOM 665 C CA . GLN A 1 86 ? 17.649 -0.803 -13.081 1.00 95.69 86 GLN A CA 1
ATOM 666 C C . GLN A 1 86 ? 18.843 0.051 -12.640 1.00 95.69 86 GLN A C 1
ATOM 668 O O . GLN A 1 86 ? 18.880 0.479 -11.484 1.00 95.69 86 GLN A O 1
ATOM 673 N N . ASP A 1 87 ? 19.770 0.370 -13.547 1.00 96.00 87 ASP A N 1
ATOM 674 C CA . ASP A 1 87 ? 20.921 1.223 -13.226 1.00 96.00 87 ASP A CA 1
ATOM 675 C C . ASP A 1 87 ? 20.484 2.644 -12.849 1.00 96.00 87 ASP A C 1
ATOM 677 O O . ASP A 1 87 ? 20.946 3.192 -11.841 1.00 96.00 87 ASP A O 1
ATOM 681 N N . LYS A 1 88 ? 19.535 3.223 -13.600 1.00 96.00 88 LYS A N 1
ATOM 682 C CA . LYS A 1 88 ? 18.953 4.541 -13.294 1.00 96.00 88 LYS A CA 1
ATOM 683 C C . LYS A 1 88 ? 18.293 4.549 -11.908 1.00 96.00 88 LYS A C 1
ATOM 685 O O . LYS A 1 88 ? 18.480 5.503 -11.146 1.00 96.00 88 LYS A O 1
ATOM 690 N N . ILE A 1 89 ? 17.557 3.490 -11.557 1.00 96.12 89 ILE A N 1
ATOM 691 C CA . ILE A 1 89 ? 16.900 3.331 -10.248 1.00 96.12 89 ILE A CA 1
ATOM 692 C C . ILE A 1 89 ? 17.933 3.211 -9.128 1.00 96.12 89 ILE A C 1
ATOM 694 O O . ILE A 1 89 ? 17.835 3.934 -8.134 1.00 96.12 89 ILE A O 1
ATOM 698 N N . GLU A 1 90 ? 18.940 2.353 -9.277 1.00 95.38 90 GLU A N 1
ATOM 699 C CA . GLU A 1 90 ? 19.967 2.149 -8.252 1.00 95.38 90 GLU A CA 1
ATOM 700 C C . GLU A 1 90 ? 20.807 3.418 -8.042 1.00 95.38 90 GLU A C 1
ATOM 702 O O . GLU A 1 90 ? 21.036 3.835 -6.902 1.00 95.38 90 GLU A O 1
ATOM 707 N N . ARG A 1 91 ? 21.175 4.119 -9.123 1.00 95.50 91 ARG A N 1
ATOM 708 C CA . ARG A 1 91 ? 21.825 5.433 -9.033 1.00 95.50 91 ARG A CA 1
ATOM 709 C C . ARG A 1 91 ? 20.953 6.419 -8.260 1.00 95.50 91 ARG A C 1
ATOM 711 O O . ARG A 1 91 ? 21.432 7.072 -7.329 1.00 95.50 91 ARG A O 1
ATOM 718 N N . ARG A 1 92 ? 19.660 6.505 -8.591 1.00 94.88 92 ARG A N 1
ATOM 719 C CA . ARG A 1 92 ? 18.748 7.435 -7.917 1.00 94.88 92 ARG A CA 1
ATOM 720 C C . ARG A 1 92 ? 18.557 7.096 -6.440 1.00 94.88 92 ARG A C 1
ATOM 722 O O . ARG A 1 92 ? 18.530 7.988 -5.591 1.00 94.88 92 ARG A O 1
ATOM 729 N N . LYS A 1 93 ? 18.484 5.811 -6.111 1.00 94.56 93 LYS A N 1
ATOM 730 C CA . LYS A 1 93 ? 18.421 5.308 -4.738 1.00 94.56 93 LYS A CA 1
ATOM 731 C C . LYS A 1 93 ? 19.662 5.702 -3.931 1.00 94.56 93 LYS A C 1
ATOM 733 O O . LYS A 1 93 ? 19.524 6.162 -2.795 1.00 94.56 93 LYS A O 1
ATOM 738 N N . GLN A 1 94 ? 20.860 5.604 -4.512 1.00 93.19 94 GLN A N 1
ATOM 739 C CA . GLN A 1 94 ? 22.104 6.049 -3.870 1.00 93.19 94 GLN A CA 1
ATOM 740 C C . GLN A 1 94 ? 22.121 7.562 -3.614 1.00 93.19 94 GLN A C 1
ATOM 742 O O . GLN A 1 94 ? 22.523 7.996 -2.531 1.00 93.19 94 GLN A O 1
ATOM 747 N N . GLU A 1 95 ? 21.627 8.364 -4.560 1.00 92.94 95 GLU A N 1
ATOM 748 C CA . GLU A 1 95 ? 21.472 9.813 -4.381 1.00 92.94 95 GLU A CA 1
ATOM 749 C C . GLU A 1 95 ? 20.517 10.142 -3.222 1.00 92.94 95 GLU A C 1
ATOM 751 O O . GLU A 1 95 ? 20.843 10.957 -2.355 1.00 92.94 95 GLU A O 1
ATOM 756 N N . LEU A 1 96 ? 19.358 9.476 -3.160 1.00 91.62 96 LEU A N 1
ATOM 757 C CA . LEU A 1 96 ? 18.359 9.675 -2.104 1.00 91.62 96 LEU A CA 1
ATOM 758 C C . LEU A 1 96 ? 18.884 9.265 -0.723 1.00 91.62 96 LEU A C 1
ATOM 760 O O . LEU A 1 96 ? 18.669 9.987 0.258 1.00 91.62 96 LEU A O 1
ATOM 764 N N . ARG A 1 97 ? 19.631 8.160 -0.648 1.00 90.06 97 ARG A N 1
ATOM 765 C CA . ARG A 1 97 ? 20.267 7.682 0.587 1.00 90.06 97 ARG A CA 1
ATOM 766 C C . ARG A 1 97 ? 21.278 8.681 1.149 1.00 90.06 97 ARG A C 1
ATOM 768 O O . ARG A 1 97 ? 21.412 8.800 2.360 1.00 90.06 97 ARG A O 1
ATOM 775 N N . GLY A 1 98 ? 21.954 9.443 0.288 1.00 83.56 98 GLY A N 1
ATOM 776 C CA . GLY A 1 98 ? 22.850 10.523 0.712 1.00 83.56 98 GLY A CA 1
ATOM 777 C C . GLY A 1 98 ? 22.137 11.718 1.360 1.00 83.56 98 GLY A C 1
ATOM 778 O O . GLY A 1 98 ? 22.800 12.579 1.936 1.00 83.56 98 GLY A O 1
ATOM 779 N N . THR A 1 99 ? 20.803 11.787 1.269 1.00 82.44 99 THR A N 1
ATOM 780 C CA . THR A 1 99 ? 20.001 12.957 1.670 1.00 82.44 99 THR A CA 1
ATOM 781 C C . THR A 1 99 ? 18.930 12.670 2.724 1.00 82.44 99 THR A C 1
ATOM 783 O O . THR A 1 99 ? 18.331 13.616 3.239 1.00 82.44 99 THR A O 1
ATOM 786 N N . SER A 1 100 ? 18.671 11.402 3.059 1.00 81.75 100 SER A N 1
ATOM 787 C CA . SER A 1 100 ? 17.596 11.008 3.977 1.00 81.75 100 SER A CA 1
ATOM 788 C C . SER A 1 100 ? 17.922 9.734 4.761 1.00 81.75 100 SER A C 1
ATOM 790 O O . SER A 1 100 ? 18.656 8.877 4.277 1.00 81.75 100 SER A O 1
ATOM 792 N N . ASP A 1 101 ? 17.317 9.595 5.943 1.00 85.38 101 ASP A N 1
ATOM 793 C CA . ASP A 1 101 ? 17.384 8.392 6.791 1.00 85.38 101 ASP A CA 1
ATOM 794 C C . ASP A 1 101 ? 16.219 7.419 6.511 1.00 85.38 101 ASP A C 1
ATOM 796 O O . ASP A 1 101 ? 15.737 6.729 7.411 1.00 85.38 101 ASP A O 1
ATOM 800 N N . TRP A 1 102 ? 15.692 7.413 5.284 1.00 83.50 102 TRP A N 1
ATOM 801 C CA . TRP A 1 102 ? 14.562 6.555 4.925 1.00 83.50 102 TRP A CA 1
ATOM 802 C C . TRP A 1 102 ? 14.928 5.075 4.955 1.00 83.50 102 TRP A C 1
ATOM 804 O O . TRP A 1 102 ? 16.087 4.684 4.783 1.00 83.50 102 TRP A O 1
ATOM 814 N N . LEU A 1 103 ? 13.906 4.245 5.158 1.00 84.00 103 LEU A N 1
ATOM 815 C CA . LEU A 1 103 ? 14.057 2.798 5.090 1.00 84.00 103 LEU A CA 1
ATOM 816 C C . LEU A 1 103 ? 14.354 2.359 3.650 1.00 84.00 103 LEU A C 1
ATOM 818 O O . LEU A 1 103 ? 13.964 3.018 2.690 1.00 84.00 103 LEU A O 1
ATOM 822 N N . GLU A 1 104 ? 15.010 1.208 3.500 1.00 85.62 104 GLU A N 1
ATOM 823 C CA . GLU A 1 104 ? 15.446 0.689 2.194 1.00 85.62 104 GLU A CA 1
ATOM 824 C C . GLU A 1 104 ? 14.294 0.595 1.180 1.00 85.62 104 GLU A C 1
ATOM 826 O O . GLU A 1 104 ? 14.413 1.093 0.064 1.00 85.62 104 GLU A O 1
ATOM 831 N N . LEU A 1 105 ? 13.149 0.042 1.598 1.00 80.69 105 LEU A N 1
ATOM 832 C CA . LEU A 1 105 ? 11.952 -0.070 0.760 1.00 80.69 105 LEU A CA 1
ATOM 833 C C . LEU A 1 105 ? 11.390 1.302 0.356 1.00 80.69 105 LEU A C 1
ATOM 835 O O . LEU A 1 105 ? 10.905 1.473 -0.758 1.00 80.69 105 LEU A O 1
ATOM 839 N N . GLU A 1 106 ? 11.446 2.292 1.249 1.00 84.38 106 GLU A N 1
ATOM 840 C CA . GLU A 1 106 ? 10.970 3.648 0.957 1.00 84.38 106 GLU A CA 1
ATOM 841 C C . GLU A 1 106 ? 11.889 4.356 -0.042 1.00 84.38 106 GLU A C 1
ATOM 843 O O . GLU A 1 106 ? 11.404 5.039 -0.946 1.00 84.38 106 GLU A O 1
ATOM 848 N N . LEU A 1 107 ? 13.208 4.173 0.099 1.00 90.00 107 LEU A N 1
ATOM 849 C CA . LEU A 1 107 ? 14.203 4.671 -0.851 1.00 90.00 107 LEU A CA 1
ATOM 850 C C . LEU A 1 107 ? 13.988 4.062 -2.237 1.00 90.00 107 LEU A C 1
ATOM 852 O O . LEU A 1 107 ? 13.994 4.791 -3.227 1.00 90.00 107 LEU A O 1
ATOM 856 N N . GLU A 1 108 ? 13.768 2.752 -2.301 1.00 91.00 108 GLU A N 1
ATOM 857 C CA . GLU A 1 108 ? 13.568 2.024 -3.553 1.00 91.00 108 GLU A CA 1
ATOM 858 C C . GLU A 1 108 ? 12.257 2.424 -4.240 1.00 91.00 108 GLU A C 1
ATOM 860 O O . GLU A 1 108 ? 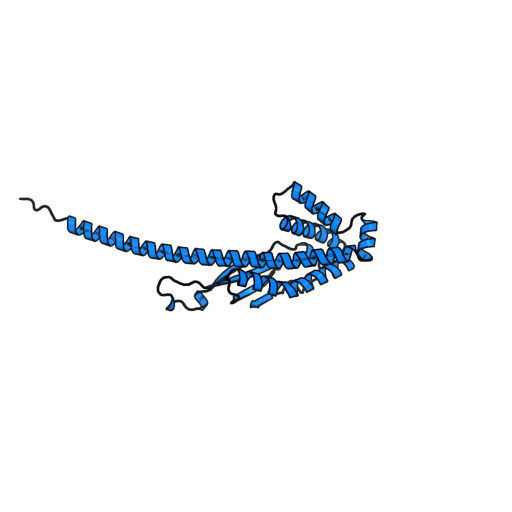12.275 2.855 -5.392 1.00 91.00 108 GLU A O 1
ATO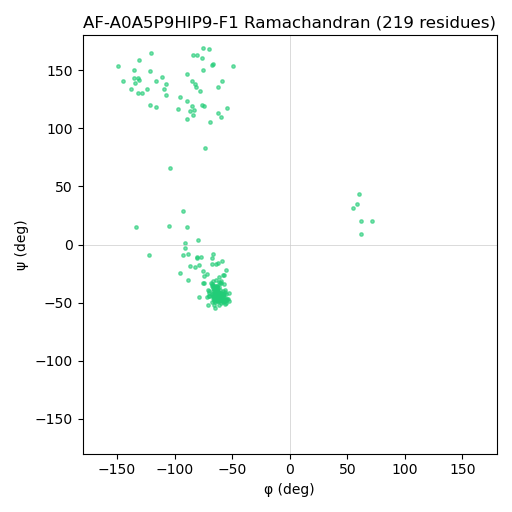M 865 N N . LEU A 1 109 ? 11.137 2.436 -3.508 1.00 90.31 109 LEU A N 1
ATOM 866 C CA . LEU A 1 109 ? 9.850 2.926 -4.013 1.00 90.31 109 LEU A CA 1
ATOM 867 C C . LEU A 1 109 ? 9.933 4.364 -4.528 1.00 90.31 109 LEU A C 1
ATOM 869 O O . LEU A 1 109 ? 9.289 4.716 -5.520 1.00 90.31 109 LEU A O 1
ATOM 873 N N . LYS A 1 110 ? 10.695 5.222 -3.846 1.00 92.12 110 LYS A N 1
ATOM 874 C CA . LYS A 1 110 ? 10.898 6.606 -4.271 1.00 92.12 110 LYS A CA 1
ATOM 875 C C . LYS A 1 110 ? 11.758 6.688 -5.531 1.00 92.12 110 LYS A C 1
ATOM 877 O O . LYS A 1 110 ? 11.395 7.423 -6.445 1.00 92.12 110 LYS A O 1
ATOM 882 N N . ALA A 1 111 ? 12.848 5.929 -5.598 1.00 94.88 111 ALA A N 1
ATOM 883 C CA . ALA A 1 111 ? 13.712 5.876 -6.770 1.00 94.88 111 ALA A CA 1
ATOM 884 C C . ALA A 1 111 ? 12.948 5.373 -8.004 1.00 94.88 111 ALA A C 1
ATOM 886 O O . ALA A 1 111 ? 12.962 6.043 -9.034 1.00 94.88 111 ALA A O 1
ATOM 887 N N . ILE A 1 112 ? 12.195 4.276 -7.866 1.00 94.94 112 ILE A N 1
ATOM 888 C CA . ILE A 1 112 ? 11.313 3.743 -8.915 1.00 94.94 112 ILE A CA 1
ATOM 889 C C . ILE A 1 112 ? 10.309 4.806 -9.359 1.00 94.94 112 ILE A C 1
ATOM 891 O O . ILE A 1 112 ? 10.159 5.051 -10.552 1.00 94.94 112 ILE A O 1
ATOM 895 N N . ASN A 1 113 ? 9.640 5.474 -8.415 1.00 93.56 113 ASN A N 1
ATOM 896 C CA . ASN A 1 113 ? 8.682 6.531 -8.731 1.00 93.56 113 ASN A CA 1
ATOM 897 C C . ASN A 1 113 ? 9.290 7.660 -9.563 1.00 93.56 113 ASN A C 1
ATOM 899 O O . ASN A 1 113 ? 8.656 8.131 -10.503 1.00 93.56 113 ASN A O 1
ATOM 903 N N . GLU A 1 114 ? 10.467 8.143 -9.173 1.00 94.50 114 GLU A N 1
ATOM 904 C CA . GLU A 1 114 ? 11.104 9.282 -9.828 1.00 94.50 114 GLU A CA 1
ATOM 905 C C . GLU A 1 114 ? 11.628 8.898 -11.214 1.00 94.50 114 GLU A C 1
ATOM 907 O O . GLU A 1 114 ? 11.314 9.595 -12.176 1.00 94.50 114 GLU A O 1
ATOM 912 N N . VAL A 1 115 ? 12.296 7.745 -11.338 1.00 95.19 115 VAL A N 1
ATOM 913 C CA . VAL A 1 115 ? 12.788 7.243 -12.629 1.00 95.19 115 VAL A CA 1
ATOM 914 C C . VAL A 1 115 ? 11.629 6.922 -13.567 1.00 95.19 115 VAL A C 1
ATOM 916 O O . VAL A 1 115 ? 11.550 7.489 -14.650 1.00 95.19 115 VAL A O 1
ATOM 919 N N . LEU A 1 116 ? 10.663 6.092 -13.155 1.00 94.19 116 LEU A N 1
ATOM 920 C CA . LEU A 1 116 ? 9.536 5.741 -14.026 1.00 94.19 116 LEU A CA 1
ATOM 921 C C . LEU A 1 116 ? 8.714 6.963 -14.426 1.00 94.19 116 LEU A C 1
ATOM 923 O O . LEU A 1 116 ? 8.183 7.005 -15.531 1.00 94.19 116 LEU A O 1
ATOM 927 N N . LYS A 1 117 ? 8.593 7.971 -13.556 1.00 92.75 117 LYS A N 1
ATOM 928 C CA . LYS A 1 117 ? 7.910 9.209 -13.923 1.00 92.75 117 LYS A CA 1
ATOM 929 C C . LYS A 1 117 ? 8.600 9.872 -15.116 1.00 92.75 117 LYS A C 1
ATOM 931 O O . LYS A 1 117 ? 7.896 10.202 -16.065 1.00 92.75 117 LYS A O 1
ATOM 936 N N . GLU A 1 118 ? 9.919 10.045 -15.070 1.00 91.94 118 GLU A N 1
ATOM 937 C CA . GLU A 1 118 ? 10.710 10.658 -16.147 1.00 91.94 118 GLU A CA 1
ATOM 938 C C . GLU A 1 118 ? 10.660 9.815 -17.430 1.00 91.94 118 GLU A C 1
ATOM 940 O O . GLU A 1 118 ? 10.348 10.320 -18.509 1.00 91.94 118 GLU A O 1
ATOM 945 N N . GLU A 1 119 ? 10.853 8.505 -17.305 1.00 91.31 119 GLU A N 1
ATOM 946 C CA . GLU A 1 119 ? 10.898 7.586 -18.445 1.00 91.31 119 GLU A CA 1
ATOM 947 C C . GLU A 1 119 ? 9.536 7.461 -19.142 1.00 91.31 119 GLU A C 1
ATOM 949 O O . GLU A 1 119 ? 9.449 7.415 -20.371 1.00 91.31 119 GLU A O 1
ATOM 954 N N . LEU A 1 120 ? 8.434 7.496 -18.388 1.00 90.31 120 LEU A N 1
ATOM 955 C CA . LEU A 1 120 ? 7.081 7.439 -18.947 1.00 90.31 120 LEU A CA 1
ATOM 956 C C . LEU A 1 120 ? 6.603 8.780 -19.533 1.00 90.31 120 LEU A C 1
ATOM 958 O O . LEU A 1 120 ? 5.665 8.771 -20.340 1.00 90.31 120 LEU A O 1
ATOM 962 N N . GLU A 1 121 ? 7.230 9.916 -19.187 1.00 87.69 121 GLU A N 1
ATOM 963 C CA . GLU A 1 121 ? 6.958 11.219 -19.829 1.00 87.69 121 GLU A CA 1
ATOM 964 C C . GLU A 1 121 ? 7.337 11.208 -21.316 1.00 87.69 121 GLU A C 1
ATOM 966 O O . GLU A 1 121 ? 6.654 11.838 -22.126 1.00 87.69 121 GLU A O 1
ATOM 971 N N . SER A 1 122 ? 8.346 10.417 -21.699 1.00 79.94 122 SER A N 1
ATOM 972 C CA . SER A 1 122 ? 8.754 10.215 -23.099 1.00 79.94 122 SER A CA 1
ATOM 973 C C . SER A 1 122 ? 7.700 9.487 -23.955 1.00 79.94 122 SER A C 1
ATOM 975 O O . SER A 1 122 ? 7.819 9.414 -25.179 1.00 79.94 122 SER A O 1
ATOM 977 N N . ASN A 1 123 ? 6.638 8.974 -23.319 1.00 78.44 123 ASN A N 1
ATOM 978 C CA . ASN A 1 123 ? 5.572 8.185 -23.928 1.00 78.44 123 ASN A CA 1
ATOM 979 C C . ASN A 1 123 ? 6.073 6.905 -24.622 1.00 78.44 123 ASN A C 1
ATOM 981 O O . ASN A 1 123 ? 5.491 6.491 -25.625 1.00 78.44 123 ASN A O 1
ATOM 985 N N . ASN A 1 124 ? 7.113 6.264 -24.075 1.00 86.06 124 ASN A N 1
ATOM 986 C CA . ASN A 1 124 ? 7.584 4.959 -24.534 1.00 86.06 124 ASN A CA 1
ATOM 987 C C . ASN A 1 124 ? 6.454 3.906 -24.408 1.00 86.06 124 ASN A C 1
ATOM 989 O O . ASN A 1 124 ? 6.070 3.543 -23.290 1.00 86.06 124 ASN A O 1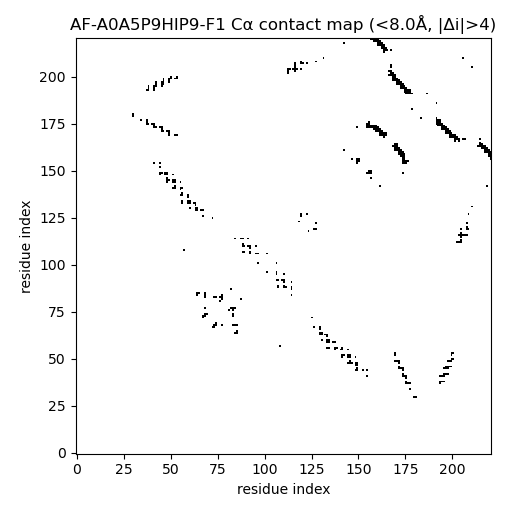
ATOM 993 N N . PRO A 1 125 ? 5.882 3.421 -25.530 1.00 88.88 125 PRO A N 1
ATOM 994 C CA . PRO A 1 125 ? 4.740 2.513 -25.493 1.00 88.88 125 PRO A CA 1
ATOM 995 C C . PRO A 1 125 ? 5.127 1.111 -25.018 1.00 88.88 125 PRO A C 1
ATOM 997 O O . PRO A 1 125 ? 4.277 0.409 -24.478 1.00 88.88 125 PRO A O 1
ATOM 1000 N N . PHE A 1 126 ? 6.389 0.708 -25.197 1.00 91.75 126 PHE A N 1
ATOM 1001 C CA . PHE A 1 126 ? 6.871 -0.587 -24.734 1.00 91.75 126 PHE A CA 1
ATOM 1002 C C . PHE A 1 126 ? 6.971 -0.581 -23.217 1.00 91.75 126 PHE A C 1
ATOM 1004 O O . PHE A 1 126 ? 6.343 -1.417 -22.585 1.00 91.75 126 PHE A O 1
ATOM 1011 N N . LEU A 1 127 ? 7.643 0.407 -22.619 1.00 92.12 127 LEU A N 1
ATOM 1012 C CA . LEU A 1 127 ? 7.737 0.506 -21.160 1.00 92.12 127 LEU A CA 1
ATOM 1013 C C . LEU A 1 127 ? 6.352 0.545 -20.492 1.00 92.12 127 LEU A C 1
ATOM 1015 O O . LEU A 1 127 ? 6.124 -0.133 -19.492 1.00 92.12 127 LEU A O 1
ATOM 1019 N N . LYS A 1 128 ? 5.394 1.271 -21.083 1.00 91.94 128 LYS A N 1
ATOM 1020 C CA . LYS A 1 128 ? 4.003 1.305 -20.602 1.00 91.94 128 LYS A CA 1
ATOM 1021 C C . LYS A 1 128 ? 3.353 -0.077 -20.561 1.00 91.94 128 LYS A C 1
ATOM 1023 O O . LYS A 1 128 ? 2.714 -0.394 -19.569 1.00 91.94 128 LYS A O 1
ATOM 1028 N N . ASP A 1 129 ? 3.563 -0.905 -21.579 1.00 92.31 129 ASP A N 1
ATOM 1029 C CA . ASP A 1 129 ? 3.012 -2.264 -21.643 1.00 92.31 129 ASP A CA 1
ATOM 1030 C C . ASP A 1 129 ? 3.574 -3.180 -20.535 1.00 92.31 129 ASP A C 1
ATOM 1032 O O . ASP A 1 129 ? 2.835 -3.961 -19.933 1.00 92.31 129 ASP A O 1
ATOM 1036 N N . TYR A 1 130 ? 4.860 -3.041 -20.191 1.00 94.31 130 TYR A N 1
ATOM 1037 C CA . TYR A 1 130 ? 5.458 -3.735 -19.039 1.00 94.31 130 TYR A CA 1
ATOM 1038 C C . TYR A 1 130 ? 4.871 -3.233 -17.713 1.00 94.31 130 TYR A C 1
ATOM 1040 O O . TYR A 1 130 ? 4.492 -4.026 -16.851 1.00 94.31 130 TYR A O 1
ATOM 1048 N N . MET A 1 131 ? 4.717 -1.917 -17.555 1.00 93.50 131 MET A N 1
ATOM 1049 C CA . MET A 1 131 ? 4.127 -1.346 -16.340 1.00 93.50 131 MET A CA 1
ATOM 1050 C C . MET A 1 131 ? 2.644 -1.719 -16.187 1.00 93.50 131 MET A C 1
ATOM 1052 O O . MET A 1 131 ? 2.202 -2.029 -15.081 1.00 93.50 131 MET A O 1
ATOM 1056 N N . ASP A 1 132 ? 1.885 -1.780 -17.283 1.00 91.88 132 ASP A N 1
ATOM 1057 C CA . ASP A 1 132 ? 0.497 -2.253 -17.287 1.00 91.88 132 ASP A CA 1
ATOM 1058 C C . ASP A 1 132 ? 0.405 -3.727 -16.859 1.00 91.88 132 ASP A C 1
ATOM 1060 O O . ASP A 1 132 ? -0.510 -4.103 -16.120 1.00 91.88 132 ASP A O 1
ATOM 1064 N N . ARG A 1 133 ? 1.358 -4.581 -17.257 1.00 93.19 133 ARG A N 1
ATOM 1065 C CA . ARG A 1 133 ? 1.431 -5.966 -16.758 1.00 93.19 133 ARG A CA 1
ATOM 1066 C C . ARG A 1 133 ? 1.716 -6.031 -15.263 1.00 93.19 133 ARG A C 1
ATOM 1068 O O . ARG A 1 133 ? 0.997 -6.744 -14.562 1.00 93.19 133 ARG A O 1
ATOM 1075 N N . ALA A 1 134 ? 2.699 -5.272 -14.773 1.00 93.56 134 ALA A N 1
ATOM 1076 C CA . ALA A 1 134 ? 3.036 -5.223 -13.347 1.00 93.56 134 ALA A CA 1
ATOM 1077 C C . ALA A 1 134 ? 1.807 -4.861 -12.511 1.00 93.56 134 ALA A C 1
ATOM 1079 O O . ALA A 1 134 ? 1.464 -5.538 -11.541 1.00 93.56 134 ALA A O 1
ATOM 1080 N N . LEU A 1 135 ? 1.099 -3.822 -12.951 1.00 91.62 135 LEU A N 1
ATOM 1081 C CA . LEU A 1 135 ? -0.129 -3.354 -12.341 1.00 91.62 135 LEU A CA 1
ATOM 1082 C C . LEU A 1 135 ? -1.219 -4.434 -12.372 1.00 91.62 135 LEU A C 1
ATOM 1084 O O . LEU A 1 135 ? -1.781 -4.783 -11.337 1.00 91.62 135 LEU A O 1
ATOM 1088 N N . ASN A 1 136 ? -1.513 -5.027 -13.525 1.00 91.31 136 ASN A N 1
ATOM 1089 C CA . ASN A 1 136 ? -2.556 -6.052 -13.605 1.00 91.31 136 ASN A CA 1
ATOM 1090 C C . ASN A 1 136 ? -2.262 -7.278 -12.725 1.00 91.31 136 ASN A C 1
ATOM 1092 O O . ASN A 1 136 ? -3.174 -7.782 -12.063 1.00 91.31 136 ASN A O 1
ATOM 1096 N N . ASN A 1 137 ? -1.000 -7.706 -12.653 1.00 92.81 137 ASN A N 1
ATOM 1097 C CA . ASN A 1 137 ? -0.576 -8.798 -11.778 1.00 92.81 137 ASN A CA 1
ATOM 1098 C C . ASN A 1 137 ? -0.714 -8.408 -10.298 1.00 92.81 137 ASN A C 1
ATOM 1100 O O . ASN A 1 137 ? -1.309 -9.148 -9.515 1.00 92.81 137 ASN A O 1
ATOM 1104 N N . ALA A 1 138 ? -0.255 -7.212 -9.918 1.00 93.25 138 ALA A N 1
ATOM 1105 C CA . ALA A 1 138 ? -0.372 -6.722 -8.548 1.00 93.25 138 ALA A CA 1
ATOM 1106 C C . ALA A 1 138 ? -1.837 -6.613 -8.104 1.00 93.25 138 ALA A C 1
ATOM 1108 O O . ALA A 1 138 ? -2.191 -7.041 -7.010 1.00 93.25 138 ALA A O 1
ATOM 1109 N N . LYS A 1 139 ? -2.722 -6.109 -8.970 1.00 91.31 139 LYS A N 1
ATOM 1110 C CA . LYS A 1 139 ? -4.163 -5.988 -8.701 1.00 91.31 139 LYS A CA 1
ATOM 1111 C C . LYS A 1 139 ? -4.818 -7.327 -8.350 1.00 91.31 139 LYS A C 1
ATOM 1113 O O . LYS A 1 139 ? -5.755 -7.350 -7.552 1.00 91.31 139 LYS A O 1
ATOM 1118 N N . ALA A 1 140 ? -4.347 -8.421 -8.948 1.00 91.31 140 ALA A N 1
ATOM 1119 C CA . ALA A 1 140 ? -4.837 -9.765 -8.659 1.00 91.31 140 ALA A CA 1
ATOM 1120 C C . ALA A 1 140 ? -4.328 -10.303 -7.309 1.00 91.31 140 ALA A C 1
ATOM 1122 O O . ALA A 1 140 ? -5.063 -11.017 -6.636 1.00 91.31 140 ALA A O 1
ATOM 1123 N N . GLU A 1 141 ? -3.109 -9.939 -6.900 1.00 94.81 141 GLU A N 1
ATOM 1124 C CA . GLU A 1 141 ? -2.440 -10.482 -5.706 1.00 94.81 141 GLU A CA 1
ATOM 1125 C C . GLU A 1 141 ? -2.620 -9.628 -4.435 1.00 94.81 141 GLU A C 1
ATOM 1127 O O . GLU A 1 141 ? -2.542 -10.149 -3.320 1.00 94.81 141 GLU A O 1
ATOM 1132 N N . ILE A 1 142 ? -2.890 -8.323 -4.574 1.00 95.00 142 ILE A N 1
ATOM 1133 C CA . ILE A 1 142 ? -3.070 -7.400 -3.441 1.00 95.00 142 ILE A CA 1
ATOM 1134 C C . ILE A 1 142 ? -4.163 -7.868 -2.465 1.00 95.00 142 ILE A C 1
ATOM 1136 O O . ILE A 1 142 ? -3.887 -7.846 -1.263 1.00 95.00 142 ILE A O 1
ATOM 1140 N N . PRO A 1 143 ? -5.373 -8.289 -2.900 1.00 94.31 143 PRO A N 1
ATOM 1141 C CA . PRO A 1 143 ? -6.407 -8.747 -1.972 1.00 94.31 143 PRO A CA 1
ATOM 1142 C C . PRO A 1 143 ? -5.926 -9.867 -1.048 1.00 94.31 143 PRO A C 1
ATOM 1144 O O . PRO A 1 143 ? -6.084 -9.756 0.165 1.00 94.31 143 PRO A O 1
ATOM 1147 N N . ASP A 1 144 ? -5.257 -10.879 -1.600 1.00 94.69 144 ASP A N 1
ATOM 1148 C CA . ASP A 1 144 ? -4.755 -12.027 -0.839 1.00 94.69 144 ASP A CA 1
ATOM 1149 C C . ASP A 1 144 ? -3.619 -11.627 0.117 1.00 94.69 144 ASP A C 1
ATOM 1151 O O . ASP A 1 144 ? -3.459 -12.200 1.199 1.00 94.69 144 ASP A O 1
ATOM 1155 N N . ALA A 1 145 ? -2.786 -10.652 -0.259 1.00 95.44 145 ALA A N 1
ATOM 1156 C CA . ALA A 1 145 ? -1.748 -10.123 0.624 1.00 95.44 145 ALA A CA 1
ATOM 1157 C C . ALA A 1 145 ? -2.337 -9.310 1.785 1.00 95.44 145 ALA A C 1
ATOM 1159 O O . ALA A 1 145 ? -1.929 -9.499 2.932 1.00 95.44 145 ALA A O 1
ATOM 1160 N N . VAL A 1 146 ? -3.317 -8.447 1.508 1.00 94.06 146 VAL A N 1
ATOM 1161 C CA . VAL A 1 146 ? -4.027 -7.661 2.526 1.00 94.06 146 VAL A CA 1
ATOM 1162 C C . VAL A 1 146 ? -4.784 -8.572 3.485 1.00 94.06 146 VAL A C 1
ATOM 1164 O O . VAL A 1 146 ? -4.631 -8.434 4.697 1.00 94.06 146 VAL A O 1
ATOM 1167 N N . GLU A 1 147 ? -5.538 -9.537 2.959 1.00 92.94 147 GLU A N 1
ATOM 1168 C CA . GLU A 1 147 ? -6.291 -10.505 3.755 1.00 92.94 147 GLU A CA 1
ATOM 1169 C C . GLU A 1 147 ? -5.373 -11.267 4.714 1.00 92.94 147 GLU A C 1
ATOM 1171 O O . GLU A 1 147 ? -5.609 -11.279 5.924 1.00 92.94 147 GLU A O 1
ATOM 1176 N N . ARG A 1 148 ? -4.275 -11.838 4.198 1.00 93.81 148 ARG A N 1
ATOM 1177 C CA . ARG A 1 148 ? -3.296 -12.548 5.032 1.00 93.81 148 ARG A CA 1
ATOM 1178 C C . ARG A 1 148 ? -2.701 -11.642 6.102 1.00 93.81 148 ARG A C 1
ATOM 1180 O O . ARG A 1 148 ? -2.566 -12.078 7.240 1.00 93.81 148 ARG A O 1
ATOM 1187 N N . THR A 1 149 ? -2.360 -10.399 5.770 1.00 93.31 149 THR A N 1
ATOM 1188 C CA . THR A 1 149 ? -1.792 -9.456 6.743 1.00 93.31 149 THR A CA 1
ATOM 1189 C C . THR A 1 149 ? -2.784 -9.108 7.849 1.00 93.31 149 THR A C 1
ATOM 1191 O O . THR A 1 149 ? -2.395 -9.089 9.015 1.00 93.31 149 THR A O 1
ATOM 1194 N N . ILE A 1 150 ? -4.060 -8.890 7.520 1.00 89.62 150 ILE A N 1
ATOM 1195 C CA . ILE A 1 150 ? -5.104 -8.606 8.514 1.00 89.62 150 ILE A CA 1
ATOM 1196 C C . ILE A 1 150 ? -5.319 -9.824 9.420 1.00 89.62 150 ILE A C 1
ATOM 1198 O O . ILE A 1 150 ? -5.263 -9.689 10.641 1.00 89.62 150 ILE A O 1
ATOM 1202 N N . LEU A 1 151 ? -5.495 -11.015 8.840 1.00 89.56 151 LEU A N 1
ATOM 1203 C CA . LEU A 1 151 ? -5.741 -12.247 9.597 1.00 89.56 151 LEU A CA 1
ATOM 1204 C C . LEU A 1 151 ? -4.552 -12.645 10.484 1.00 89.56 151 LEU A C 1
ATOM 1206 O O . LEU A 1 151 ? -4.752 -13.073 11.617 1.00 89.56 151 LEU A O 1
ATOM 1210 N N . ASN A 1 152 ? -3.315 -12.462 10.009 1.00 89.31 152 ASN A N 1
ATOM 1211 C CA . ASN A 1 152 ? -2.103 -12.760 10.783 1.00 89.31 152 ASN A CA 1
ATOM 1212 C C . ASN A 1 152 ? -1.901 -11.824 11.985 1.00 89.31 152 ASN A C 1
ATOM 1214 O O . ASN A 1 152 ? -1.103 -12.135 12.867 1.00 89.31 152 ASN A O 1
ATOM 1218 N N . ASN A 1 153 ? -2.596 -10.687 12.011 1.00 82.69 153 ASN A N 1
ATOM 1219 C CA . ASN A 1 153 ? -2.533 -9.707 13.087 1.00 82.69 153 ASN A CA 1
ATOM 1220 C C . ASN A 1 153 ? -3.772 -9.746 14.003 1.00 82.69 153 ASN A C 1
ATOM 1222 O O . ASN A 1 153 ? -3.994 -8.800 14.752 1.00 82.69 153 ASN A O 1
ATOM 1226 N N . ASP A 1 154 ? -4.580 -10.812 13.959 1.00 81.00 154 ASP A N 1
ATOM 1227 C CA . ASP A 1 154 ? -5.858 -10.935 14.686 1.00 81.00 154 ASP A CA 1
ATOM 1228 C C . ASP A 1 154 ? -6.918 -9.889 14.272 1.00 81.00 154 ASP A C 1
ATOM 1230 O O . ASP A 1 154 ? -7.867 -9.603 15.009 1.00 81.00 154 ASP A O 1
ATOM 1234 N N . GLY A 1 155 ? -6.768 -9.299 13.083 1.00 76.19 155 GLY A N 1
ATOM 1235 C CA . GLY A 1 155 ? -7.761 -8.414 12.490 1.00 76.19 155 GLY A CA 1
ATOM 1236 C C . GLY A 1 155 ? -8.953 -9.182 11.910 1.00 76.19 155 GLY A C 1
ATOM 1237 O O . GLY A 1 155 ? -8.873 -10.373 11.605 1.00 76.19 155 GLY A O 1
ATOM 1238 N N . HIS A 1 156 ? -10.073 -8.484 11.723 1.00 80.75 156 HIS A N 1
ATOM 1239 C CA . HIS A 1 156 ? -11.267 -9.038 11.087 1.00 80.75 156 HIS A CA 1
ATOM 1240 C C . HIS A 1 156 ? -11.453 -8.460 9.685 1.00 80.75 156 HIS A C 1
ATOM 1242 O O . HIS A 1 156 ? -11.295 -7.259 9.472 1.00 80.75 156 HIS A O 1
ATOM 1248 N N . LEU A 1 157 ? -11.831 -9.319 8.737 1.00 83.75 157 LEU A N 1
ATOM 1249 C CA . LEU A 1 157 ? -12.101 -8.904 7.360 1.00 83.75 157 LEU A CA 1
ATOM 1250 C C . LEU A 1 157 ? -13.443 -8.184 7.213 1.00 83.75 157 LEU A C 1
ATOM 1252 O O . LEU A 1 157 ? -13.586 -7.392 6.293 1.00 83.75 157 LEU A O 1
ATOM 1256 N N . ASP A 1 158 ? -14.390 -8.391 8.132 1.00 80.75 158 ASP A N 1
ATOM 1257 C CA . ASP A 1 158 ? -15.712 -7.764 8.067 1.00 80.75 158 ASP A CA 1
ATOM 1258 C C . ASP A 1 158 ? -15.604 -6.235 7.959 1.00 80.75 158 ASP A C 1
ATOM 1260 O O . ASP A 1 158 ? -15.100 -5.547 8.856 1.00 80.75 158 ASP A O 1
ATOM 1264 N N . GLY A 1 159 ? -16.102 -5.687 6.848 1.00 77.12 159 GLY A N 1
ATOM 1265 C CA . GLY A 1 159 ? -16.055 -4.249 6.581 1.00 77.12 159 GLY A CA 1
ATOM 1266 C C . GLY A 1 159 ? -14.655 -3.720 6.265 1.00 77.12 159 GLY A C 1
ATOM 1267 O O . GLY A 1 159 ? -14.436 -2.513 6.417 1.00 77.12 159 GLY A O 1
ATOM 1268 N N . THR A 1 160 ? -13.744 -4.612 5.860 1.00 85.31 160 THR A N 1
ATOM 1269 C CA . THR A 1 160 ? -12.458 -4.271 5.256 1.00 85.31 160 THR A CA 1
ATOM 1270 C C . THR A 1 160 ? -12.671 -3.890 3.800 1.00 85.31 160 THR A C 1
ATOM 1272 O O . THR A 1 160 ? -13.342 -4.590 3.040 1.00 85.31 160 THR A O 1
ATOM 1275 N N . GLU A 1 161 ? -12.080 -2.772 3.407 1.00 91.62 161 GLU A N 1
ATOM 1276 C CA . GLU A 1 161 ? -12.199 -2.217 2.065 1.00 91.62 161 GLU A CA 1
ATOM 1277 C C . GLU A 1 161 ? -10.796 -1.868 1.569 1.00 91.62 161 GLU A C 1
ATOM 1279 O O . GLU A 1 161 ? -10.032 -1.220 2.281 1.00 91.62 161 GLU A O 1
ATOM 1284 N N . ILE A 1 162 ? -10.454 -2.303 0.360 1.00 91.81 162 ILE A N 1
ATOM 1285 C CA . ILE A 1 162 ? -9.244 -1.882 -0.343 1.00 91.81 162 ILE A CA 1
ATOM 1286 C C . ILE A 1 162 ? -9.685 -0.969 -1.474 1.00 91.81 162 ILE A C 1
ATOM 1288 O O . ILE A 1 162 ? -10.545 -1.349 -2.271 1.00 91.81 162 ILE A O 1
ATOM 1292 N N . GLU A 1 163 ? -9.089 0.208 -1.565 1.00 92.75 163 GLU A N 1
ATOM 1293 C CA . GLU A 1 163 ? -9.349 1.170 -2.628 1.00 92.75 163 GLU A CA 1
ATOM 1294 C C . GLU A 1 163 ? -8.028 1.661 -3.209 1.00 92.75 163 GLU A C 1
ATOM 1296 O O . GLU A 1 163 ? -7.058 1.880 -2.487 1.00 92.75 163 GLU A O 1
ATOM 1301 N N . PHE A 1 164 ? -7.979 1.855 -4.524 1.00 88.69 164 PHE A N 1
ATOM 1302 C CA . PHE A 1 164 ? -6.909 2.632 -5.130 1.00 88.69 164 PHE A CA 1
ATOM 1303 C C . PHE A 1 164 ? -7.381 4.064 -5.366 1.00 88.69 164 PHE A C 1
ATOM 1305 O O . PHE A 1 164 ? -8.316 4.313 -6.129 1.00 88.69 164 PHE A O 1
ATOM 1312 N N . THR A 1 165 ? -6.740 5.011 -4.692 1.00 87.00 165 THR A N 1
ATOM 1313 C CA . THR A 1 165 ? -7.202 6.393 -4.628 1.00 87.00 165 THR A CA 1
ATOM 1314 C C . THR A 1 165 ? -6.740 7.211 -5.833 1.00 87.00 165 THR A C 1
ATOM 1316 O O . THR A 1 165 ? -5.780 6.883 -6.536 1.00 87.00 165 THR A O 1
ATOM 1319 N N . ASN A 1 166 ? -7.395 8.355 -6.046 1.00 83.06 166 ASN A N 1
ATOM 1320 C CA . ASN A 1 166 ? -7.017 9.310 -7.094 1.00 83.06 166 ASN A CA 1
ATOM 1321 C C . ASN A 1 166 ? -5.621 9.931 -6.893 1.00 83.06 166 ASN A C 1
ATOM 1323 O O . ASN A 1 166 ? -5.055 10.464 -7.847 1.00 83.06 166 ASN A O 1
ATOM 1327 N N . ASP A 1 167 ? -5.058 9.831 -5.685 1.00 85.44 167 ASP A N 1
ATOM 1328 C CA . ASP A 1 167 ? -3.703 10.286 -5.349 1.00 85.44 167 ASP A CA 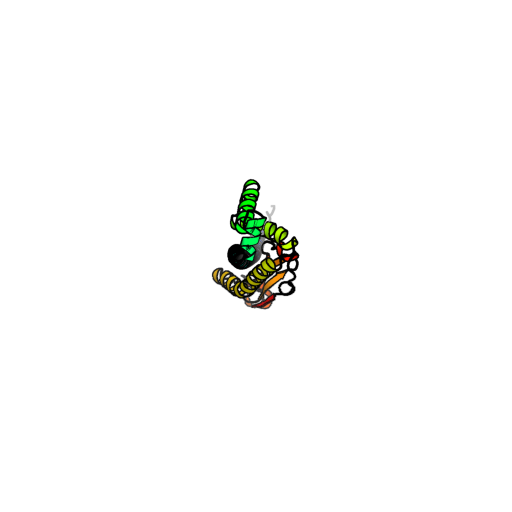1
ATOM 1329 C C . ASP A 1 167 ? -2.639 9.197 -5.582 1.00 85.44 167 ASP A C 1
ATOM 1331 O O . ASP A 1 167 ? -1.494 9.311 -5.127 1.00 85.44 167 ASP A O 1
ATOM 1335 N N . PHE A 1 168 ? -3.010 8.148 -6.323 1.00 89.31 168 PHE A N 1
ATOM 1336 C CA . PHE A 1 168 ? -2.163 7.013 -6.674 1.00 89.31 168 PHE A CA 1
ATOM 1337 C C . PHE A 1 168 ? -1.654 6.261 -5.443 1.00 89.31 168 PHE A C 1
ATOM 1339 O O . PHE A 1 168 ? -0.471 5.938 -5.350 1.00 89.31 168 PHE A O 1
ATOM 1346 N N . ARG A 1 169 ? -2.530 6.031 -4.464 1.00 91.00 169 ARG A N 1
ATOM 1347 C CA . ARG A 1 169 ? -2.221 5.276 -3.243 1.00 91.00 169 ARG A CA 1
ATOM 1348 C C . ARG A 1 169 ? -3.160 4.092 -3.129 1.00 91.00 169 ARG A C 1
ATOM 1350 O O . ARG A 1 169 ? -4.311 4.173 -3.546 1.00 91.00 169 ARG A O 1
ATOM 1357 N N . ILE A 1 170 ? -2.673 3.017 -2.529 1.00 91.50 170 ILE A N 1
ATOM 1358 C CA . ILE A 1 170 ? -3.519 1.923 -2.077 1.00 91.50 170 ILE A CA 1
ATOM 1359 C C . ILE A 1 170 ? -3.943 2.251 -0.654 1.00 91.50 170 ILE A C 1
ATOM 1361 O O . ILE A 1 170 ? -3.122 2.472 0.234 1.00 91.50 170 ILE A O 1
ATOM 1365 N N . GLU A 1 171 ? -5.239 2.295 -0.450 1.00 93.94 171 GLU A N 1
ATOM 1366 C CA . GLU A 1 171 ? -5.866 2.551 0.822 1.00 93.94 171 GLU A CA 1
ATOM 1367 C C . GLU A 1 171 ? -6.502 1.270 1.330 1.00 93.94 171 GLU A C 1
ATOM 1369 O O . GLU A 1 171 ? -7.202 0.576 0.593 1.00 93.94 171 GLU A O 1
ATOM 1374 N N . VAL A 1 172 ? -6.270 0.975 2.603 1.00 92.75 172 VAL A N 1
ATOM 1375 C CA . VAL A 1 172 ? -6.914 -0.144 3.277 1.00 92.75 172 VAL A CA 1
ATOM 1376 C C . VAL A 1 172 ? -7.675 0.397 4.474 1.00 92.75 172 VAL A C 1
ATOM 1378 O O . VAL A 1 172 ? -7.103 0.994 5.388 1.00 92.75 172 VAL A O 1
ATOM 1381 N N . THR A 1 173 ? -8.983 0.180 4.466 1.00 91.12 173 THR A N 1
ATOM 1382 C CA . THR A 1 173 ? -9.847 0.353 5.629 1.00 91.12 173 THR A CA 1
ATOM 1383 C C . THR A 1 173 ? -9.996 -0.999 6.302 1.00 91.12 173 THR A C 1
ATOM 1385 O O . THR A 1 173 ? -10.372 -1.958 5.640 1.00 91.12 173 THR A O 1
ATOM 1388 N N . THR A 1 174 ? -9.730 -1.084 7.601 1.00 86.19 174 THR A N 1
ATOM 1389 C CA . THR A 1 174 ? -9.938 -2.291 8.415 1.00 86.19 174 THR A CA 1
ATOM 1390 C C . THR A 1 174 ? -10.903 -1.985 9.550 1.00 86.19 174 THR A C 1
ATOM 1392 O O . THR A 1 174 ? -11.184 -0.820 9.861 1.00 86.19 174 THR A O 1
ATOM 1395 N N . SER A 1 175 ? -11.435 -3.027 10.189 1.00 82.12 175 SER A N 1
ATOM 1396 C CA . SER A 1 175 ? -12.272 -2.854 11.367 1.00 82.12 175 SER A CA 1
ATOM 1397 C C . SER A 1 175 ? -11.910 -3.835 12.479 1.00 82.12 175 SER A C 1
ATOM 1399 O O . SER A 1 175 ? -11.546 -4.985 12.237 1.00 82.12 175 SER A O 1
ATOM 1401 N N . VAL A 1 176 ? -11.991 -3.364 13.724 1.00 82.75 176 VAL A N 1
ATOM 1402 C CA . VAL A 1 176 ? -11.794 -4.201 14.913 1.00 82.75 176 VAL A CA 1
ATOM 1403 C C . VAL A 1 176 ? -13.022 -4.103 15.800 1.00 82.75 176 VAL A C 1
ATOM 1405 O O . VAL A 1 176 ? -13.542 -3.015 16.067 1.00 82.75 176 VAL A O 1
ATOM 1408 N N . ARG A 1 177 ? -13.493 -5.258 16.269 1.00 81.69 177 ARG A N 1
ATOM 1409 C CA . ARG A 1 177 ? -14.644 -5.350 17.160 1.00 81.69 177 ARG A CA 1
ATOM 1410 C C . ARG A 1 177 ? -14.260 -4.938 18.583 1.00 81.69 177 ARG A C 1
ATOM 1412 O O . ARG A 1 177 ? -13.438 -5.561 19.247 1.00 81.69 177 ARG A O 1
ATOM 1419 N N . PHE A 1 178 ? -14.916 -3.906 19.082 1.00 82.75 178 PHE A N 1
ATOM 1420 C CA . PHE A 1 178 ? -14.850 -3.429 20.450 1.00 82.75 178 PHE A CA 1
ATOM 1421 C C . PHE A 1 178 ? -15.765 -4.248 21.369 1.00 82.75 178 PHE A C 1
ATOM 1423 O O . PHE A 1 178 ? -16.931 -4.497 21.059 1.00 82.75 178 PHE A O 1
ATOM 1430 N N . THR A 1 179 ? -15.235 -4.611 22.538 1.00 80.62 179 THR A N 1
ATOM 1431 C CA . THR A 1 179 ? -15.984 -5.252 23.628 1.00 80.62 179 THR A CA 1
ATOM 1432 C C . THR A 1 179 ? -15.995 -4.330 24.847 1.00 80.62 179 THR A C 1
ATOM 1434 O O . THR A 1 179 ? -14.941 -4.002 25.410 1.00 80.62 179 THR A O 1
ATOM 1437 N N . ALA A 1 180 ? -17.184 -3.910 25.272 1.00 76.62 180 ALA A N 1
ATOM 1438 C CA . ALA A 1 180 ? -17.366 -3.047 26.426 1.00 76.62 180 ALA A CA 1
ATOM 1439 C C . ALA A 1 180 ? -17.178 -3.807 27.744 1.00 76.62 180 ALA A C 1
ATOM 1441 O O . ALA A 1 180 ? -17.454 -4.994 27.871 1.00 76.62 180 ALA A O 1
ATOM 1442 N N . LEU A 1 181 ? -16.713 -3.089 28.769 1.00 75.69 181 LEU A N 1
ATOM 1443 C CA . LEU A 1 181 ? -16.569 -3.644 30.118 1.00 75.69 181 LEU A CA 1
ATOM 1444 C C . LEU A 1 181 ? -17.923 -3.811 30.835 1.00 75.69 181 LEU A C 1
ATOM 1446 O O . LEU A 1 181 ? -18.080 -4.709 31.653 1.00 75.69 181 LEU A O 1
ATOM 1450 N N . LEU A 1 182 ? -18.879 -2.921 30.557 1.00 75.75 182 LEU A N 1
ATOM 1451 C CA . LEU A 1 182 ? -20.210 -2.899 31.161 1.00 75.75 182 LEU A CA 1
ATOM 1452 C C . LEU A 1 182 ? -21.256 -2.763 30.062 1.00 75.75 182 LEU A C 1
ATOM 1454 O O . LEU A 1 182 ? -21.038 -2.023 29.105 1.00 75.75 182 LEU A O 1
ATOM 1458 N N . PHE A 1 183 ? -22.395 -3.433 30.248 1.00 78.56 183 PHE A N 1
ATOM 1459 C CA . PHE A 1 183 ? -23.537 -3.388 29.330 1.00 78.56 183 PHE A CA 1
ATOM 1460 C C . PHE A 1 183 ? -23.184 -3.764 27.888 1.00 78.56 183 PHE A C 1
ATOM 1462 O O . PHE A 1 183 ? -23.805 -3.255 26.959 1.00 78.56 183 PHE A O 1
ATOM 1469 N N . ASP A 1 184 ? -22.203 -4.654 27.709 1.00 80.06 184 ASP A N 1
ATOM 1470 C CA . ASP A 1 184 ? -21.741 -5.072 26.388 1.00 80.06 184 ASP A CA 1
ATOM 1471 C C . ASP A 1 184 ? -22.914 -5.547 25.529 1.00 80.06 184 ASP A C 1
ATOM 1473 O O . ASP A 1 184 ? -23.126 -4.995 24.460 1.00 80.06 184 ASP A O 1
ATOM 1477 N N . ASP A 1 185 ? -23.776 -6.423 26.049 1.00 84.50 185 ASP A N 1
ATOM 1478 C CA . ASP A 1 185 ? -24.980 -6.940 25.374 1.00 84.50 185 ASP A CA 1
ATOM 1479 C C . ASP A 1 185 ? -25.960 -5.863 24.864 1.00 84.50 185 ASP A C 1
ATOM 1481 O O . ASP A 1 185 ? -26.750 -6.123 23.957 1.00 84.50 185 ASP A O 1
ATOM 1485 N N . TYR A 1 186 ? -25.918 -4.644 25.412 1.00 83.56 186 TYR A N 1
ATOM 1486 C CA . TYR A 1 186 ? -26.799 -3.540 25.016 1.00 83.56 186 TYR A CA 1
ATOM 1487 C C . TYR A 1 186 ? -26.240 -2.706 23.857 1.00 83.56 186 TYR A C 1
ATOM 1489 O O . TYR A 1 186 ? -26.946 -1.844 23.328 1.00 83.56 186 TYR A O 1
ATOM 1497 N N . ILE A 1 187 ? -24.991 -2.942 23.446 1.00 80.19 187 ILE A N 1
ATOM 1498 C CA . ILE A 1 187 ? -24.382 -2.270 22.299 1.00 80.19 187 ILE A CA 1
ATOM 1499 C C . ILE A 1 187 ? -24.768 -3.032 21.021 1.00 80.19 187 ILE A C 1
ATOM 1501 O O . ILE A 1 187 ? -24.422 -4.211 20.881 1.00 80.19 187 ILE A O 1
ATOM 1505 N N . PRO A 1 188 ? -25.460 -2.392 20.059 1.00 83.75 188 PRO A N 1
ATOM 1506 C CA . PRO A 1 188 ? -25.773 -3.019 18.779 1.00 83.75 188 PRO A CA 1
ATOM 1507 C C . PRO A 1 188 ? -24.499 -3.431 18.041 1.00 83.75 188 PRO A C 1
ATOM 1509 O O . PRO A 1 188 ? -23.547 -2.657 18.004 1.00 83.75 188 PRO A O 1
ATOM 1512 N N . GLU A 1 189 ? -24.507 -4.597 17.392 1.00 81.06 189 GLU A N 1
ATOM 1513 C CA . GLU A 1 189 ? -23.325 -5.168 16.728 1.00 81.06 189 GLU A CA 1
ATOM 1514 C C . GLU A 1 189 ? -22.658 -4.189 15.742 1.00 81.06 189 GLU A C 1
ATOM 1516 O O . GLU A 1 189 ? -21.452 -3.981 15.785 1.00 81.06 189 GLU A O 1
ATOM 1521 N N . ARG A 1 190 ? -23.450 -3.445 14.956 1.00 76.50 190 ARG A N 1
ATOM 1522 C CA . ARG A 1 190 ? -22.942 -2.413 14.028 1.00 76.50 190 ARG A CA 1
ATOM 1523 C C . ARG A 1 190 ? -22.114 -1.297 14.689 1.00 76.50 190 ARG A C 1
ATOM 1525 O O . ARG A 1 190 ? -21.300 -0.675 14.023 1.00 76.50 190 ARG A O 1
ATOM 1532 N N . ASN A 1 191 ? -22.346 -1.015 15.973 1.00 81.19 191 ASN A N 1
ATOM 1533 C CA . ASN A 1 191 ? -21.644 0.033 16.720 1.00 81.19 191 ASN A CA 1
ATOM 1534 C C . ASN A 1 191 ? -20.383 -0.504 17.414 1.00 81.19 191 ASN A C 1
ATOM 1536 O O . ASN A 1 191 ? -19.685 0.259 18.079 1.00 81.19 191 ASN A O 1
ATOM 1540 N N . ARG A 1 192 ? -20.115 -1.811 17.308 1.00 80.31 192 ARG A N 1
ATOM 1541 C CA . ARG A 1 192 ? -18.944 -2.445 17.914 1.00 80.31 192 ARG A CA 1
ATOM 1542 C C . ARG A 1 192 ? -17.726 -2.380 17.012 1.00 80.31 192 ARG A C 1
ATOM 1544 O O . ARG A 1 192 ? -16.627 -2.527 17.514 1.00 80.31 192 ARG A O 1
ATOM 1551 N N . TYR A 1 193 ? -17.875 -2.138 15.717 1.00 82.50 193 TYR A N 1
ATOM 1552 C CA . TYR A 1 193 ? -16.734 -2.098 14.810 1.00 82.50 193 TYR A CA 1
ATOM 1553 C C . TYR A 1 193 ? -16.114 -0.704 14.776 1.00 82.50 193 TYR A C 1
ATOM 1555 O O . TYR A 1 193 ? -16.727 0.266 14.327 1.00 82.50 193 TYR A O 1
ATOM 1563 N N . VAL A 1 194 ? -14.876 -0.609 15.253 1.00 84.75 194 VAL A N 1
ATOM 1564 C CA . VAL A 1 194 ? -14.046 0.586 15.122 1.00 84.75 194 VAL A CA 1
ATOM 1565 C C . VAL A 1 194 ? -13.287 0.461 13.811 1.00 84.75 194 VAL A C 1
ATOM 1567 O O . VAL A 1 194 ? -12.384 -0.364 13.695 1.00 84.75 194 VAL A O 1
ATOM 1570 N N . LYS A 1 195 ? -13.677 1.264 12.819 1.00 86.88 195 LYS A N 1
ATOM 1571 C CA . LYS A 1 195 ? -12.982 1.332 11.532 1.00 86.88 195 LYS A CA 1
ATOM 1572 C C . LYS A 1 195 ? -11.771 2.253 11.625 1.00 86.88 195 LYS A C 1
ATOM 1574 O O . LYS A 1 195 ? -11.878 3.330 12.218 1.00 86.88 195 LYS A O 1
ATOM 1579 N N . GLN A 1 196 ? -10.655 1.861 11.026 1.00 91.50 196 GLN A N 1
ATOM 1580 C CA . GLN A 1 196 ? -9.503 2.724 10.754 1.00 91.50 196 GLN A CA 1
ATOM 1581 C C . GLN A 1 196 ? -9.078 2.555 9.299 1.00 91.50 196 GLN A C 1
ATOM 1583 O O . GLN A 1 196 ? -9.447 1.583 8.645 1.00 91.50 196 GLN A O 1
ATO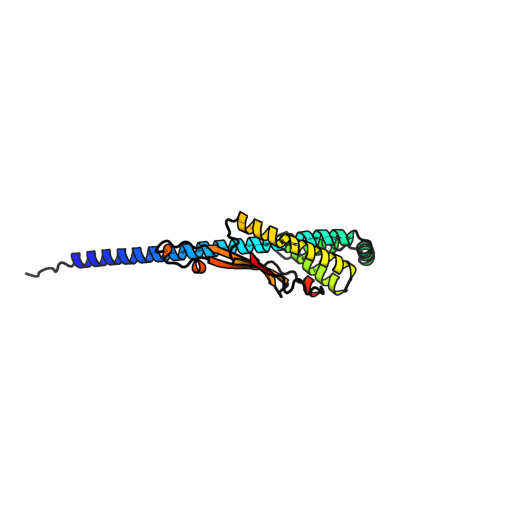M 1588 N N . LYS A 1 197 ? -8.370 3.555 8.790 1.00 93.00 197 LYS A N 1
ATOM 1589 C CA . LYS A 1 197 ? -8.003 3.677 7.387 1.00 93.00 197 LYS A CA 1
ATOM 1590 C C . LYS A 1 197 ? -6.562 4.143 7.314 1.00 93.00 197 LYS A C 1
ATOM 1592 O O . LYS A 1 197 ? -6.210 5.111 7.989 1.00 93.00 197 LYS A O 1
ATOM 1597 N N . SER A 1 198 ? -5.795 3.485 6.459 1.00 93.12 198 SER A N 1
ATOM 1598 C CA . SER A 1 198 ? -4.392 3.797 6.219 1.00 93.12 198 SER A CA 1
ATOM 1599 C C . SER A 1 198 ? -4.082 3.788 4.736 1.00 93.12 198 SER A C 1
ATOM 1601 O O . SER A 1 198 ? -4.683 3.045 3.958 1.00 93.12 198 SER A O 1
ATOM 1603 N N . GLU A 1 199 ? -3.114 4.610 4.356 1.00 93.75 199 GLU A N 1
ATOM 1604 C CA . GLU A 1 199 ? -2.712 4.813 2.970 1.00 93.75 199 GLU A CA 1
ATOM 1605 C C . GLU A 1 199 ? -1.277 4.336 2.762 1.00 93.75 199 GLU A C 1
ATOM 1607 O O . GLU A 1 199 ? -0.402 4.559 3.600 1.00 93.75 199 GLU A O 1
ATOM 1612 N N . SER A 1 200 ? -1.019 3.710 1.619 1.00 90.50 200 SER A N 1
ATOM 1613 C CA . SER A 1 200 ? 0.331 3.384 1.178 1.00 90.50 200 SER A CA 1
ATOM 1614 C C . SER A 1 200 ? 1.116 4.642 0.781 1.00 90.50 200 SER A C 1
ATOM 1616 O O . SER A 1 200 ? 0.524 5.705 0.534 1.00 90.50 200 SER A O 1
ATOM 1618 N N . PRO A 1 201 ? 2.445 4.535 0.585 1.00 89.19 201 PRO A N 1
ATOM 1619 C CA . PRO A 1 201 ? 3.189 5.483 -0.242 1.00 89.19 201 PRO A CA 1
ATOM 1620 C C . PRO A 1 201 ? 2.523 5.697 -1.614 1.00 89.19 201 PRO A C 1
ATOM 1622 O O . PRO A 1 201 ? 1.797 4.833 -2.107 1.00 89.19 201 PRO A O 1
ATOM 1625 N N . SER A 1 202 ? 2.743 6.869 -2.217 1.00 89.50 202 SER A N 1
ATOM 1626 C CA . SER A 1 202 ? 2.145 7.228 -3.511 1.00 89.50 202 SER A CA 1
ATOM 1627 C C . SER A 1 202 ? 2.976 6.704 -4.679 1.00 89.50 202 SER A C 1
ATOM 1629 O O . SER A 1 202 ? 4.203 6.780 -4.656 1.00 89.50 202 SER A O 1
ATOM 1631 N N . PHE A 1 203 ? 2.290 6.236 -5.718 1.00 90.19 203 PHE A N 1
ATOM 1632 C CA . PHE A 1 203 ? 2.833 5.741 -6.979 1.00 90.19 203 PHE A CA 1
ATOM 1633 C C . PHE A 1 203 ? 2.641 6.796 -8.083 1.00 90.19 203 PHE A C 1
ATOM 1635 O O . PHE A 1 203 ? 1.860 6.633 -9.018 1.00 90.19 203 PHE A O 1
ATOM 1642 N N . VAL A 1 204 ? 3.315 7.940 -7.943 1.00 89.88 204 VAL A N 1
ATOM 1643 C CA . VAL A 1 204 ? 3.102 9.148 -8.764 1.00 89.88 204 VAL A CA 1
ATOM 1644 C C . VAL A 1 204 ? 3.390 8.922 -10.252 1.00 89.88 204 VAL A C 1
ATOM 1646 O O . VAL A 1 204 ? 2.775 9.594 -11.086 1.00 89.88 204 VAL A O 1
ATOM 1649 N N . PHE A 1 205 ? 4.275 7.980 -10.604 1.00 89.38 205 PHE A N 1
ATOM 1650 C CA . PHE A 1 205 ? 4.582 7.650 -12.004 1.00 89.38 205 PHE A CA 1
ATOM 1651 C C . PHE A 1 205 ? 3.331 7.237 -12.801 1.00 89.38 205 PHE A C 1
ATOM 1653 O O . PHE A 1 205 ? 3.243 7.491 -14.002 1.00 89.38 205 PHE A O 1
ATOM 1660 N N . LEU A 1 206 ? 2.309 6.702 -12.120 1.00 88.75 206 LEU A N 1
ATOM 1661 C CA . LEU A 1 206 ? 1.031 6.311 -12.717 1.00 88.75 206 LEU A CA 1
ATOM 1662 C C . LEU A 1 206 ? 0.254 7.481 -13.325 1.00 88.75 206 LEU A C 1
ATOM 1664 O O . LEU A 1 206 ? -0.637 7.267 -14.141 1.00 88.75 206 LEU A O 1
ATOM 1668 N N . ARG A 1 207 ? 0.602 8.730 -13.000 1.00 87.69 207 ARG A N 1
ATOM 1669 C CA . ARG A 1 207 ? 0.045 9.907 -13.680 1.00 87.69 207 ARG A CA 1
ATOM 1670 C C . ARG A 1 207 ? 0.331 9.908 -15.183 1.00 87.69 207 ARG A C 1
ATOM 1672 O O . ARG A 1 207 ? -0.478 10.435 -15.942 1.00 87.69 207 ARG A O 1
ATOM 1679 N N . ASN A 1 208 ? 1.462 9.336 -15.585 1.00 86.19 208 ASN A N 1
ATOM 1680 C CA . ASN A 1 208 ? 1.906 9.278 -16.977 1.00 86.19 208 ASN A CA 1
ATOM 1681 C C . ASN A 1 208 ? 1.426 7.999 -17.688 1.00 86.19 208 ASN A C 1
ATOM 1683 O O . ASN A 1 208 ? 1.699 7.798 -18.877 1.00 86.19 208 ASN A O 1
ATOM 1687 N N . MET A 1 209 ? 0.675 7.155 -16.975 1.00 82.38 209 MET A N 1
ATOM 1688 C CA . MET A 1 209 ? -0.005 5.981 -17.507 1.00 82.38 209 MET A CA 1
ATOM 1689 C C . MET A 1 209 ? -1.407 6.366 -17.990 1.00 82.38 209 MET A C 1
ATOM 1691 O O . MET A 1 209 ? -2.071 7.230 -17.418 1.00 82.38 209 MET A O 1
ATOM 1695 N N . ASN A 1 210 ? -1.884 5.705 -19.045 1.00 65.81 210 ASN A N 1
ATOM 1696 C CA . ASN A 1 210 ? -3.226 5.945 -19.593 1.00 65.81 210 ASN A CA 1
ATOM 1697 C C . ASN A 1 210 ? -4.338 5.248 -18.789 1.00 65.81 210 ASN A C 1
ATOM 1699 O O . ASN A 1 210 ? -5.501 5.278 -19.199 1.00 65.81 210 ASN A O 1
ATOM 1703 N N . ASP A 1 211 ? -4.005 4.587 -17.678 1.00 62.38 211 ASP A N 1
ATOM 1704 C CA . ASP A 1 211 ? -4.869 3.539 -17.165 1.00 62.38 211 ASP A CA 1
ATOM 1705 C C . ASP A 1 211 ? -6.018 4.058 -16.281 1.00 62.38 211 ASP A C 1
ATOM 1707 O O . ASP A 1 211 ? -5.860 4.562 -15.166 1.00 62.38 211 ASP A O 1
ATOM 1711 N N . SER A 1 212 ? -7.225 3.912 -16.827 1.00 53.09 212 SER A N 1
ATOM 1712 C CA . SER A 1 212 ? -8.506 4.218 -16.185 1.00 53.09 212 SER A CA 1
ATOM 1713 C C . SER A 1 212 ? -8.982 3.110 -15.237 1.00 53.09 212 SER A C 1
ATOM 1715 O O . SER A 1 212 ? -9.913 3.338 -14.463 1.00 53.09 212 SER A O 1
ATOM 1717 N N . GLN A 1 213 ? -8.354 1.926 -15.264 1.00 55.12 213 GLN A N 1
ATOM 1718 C CA . GLN A 1 213 ? -8.831 0.748 -14.531 1.00 55.12 213 GLN A CA 1
ATOM 1719 C C . GLN A 1 213 ? -8.437 0.703 -13.052 1.00 55.12 213 GLN A C 1
ATOM 1721 O O . GLN A 1 213 ? -9.060 -0.034 -12.279 1.00 55.12 213 GLN A O 1
ATOM 1726 N N . TRP A 1 214 ? -7.421 1.465 -12.651 1.00 66.12 214 TRP A N 1
ATOM 1727 C CA . TRP A 1 214 ? -7.009 1.588 -11.252 1.00 66.12 214 TRP A CA 1
ATOM 1728 C C . TRP A 1 214 ? -7.741 2.698 -10.513 1.00 66.12 214 TRP A C 1
ATOM 1730 O O . TRP A 1 214 ? -8.048 2.538 -9.341 1.00 66.12 214 TRP A O 1
ATOM 1740 N N . ARG A 1 215 ? -8.131 3.774 -11.205 1.00 61.50 215 ARG A N 1
ATOM 1741 C CA . ARG A 1 215 ? -8.812 4.940 -10.608 1.00 61.50 215 ARG A CA 1
ATOM 1742 C C . ARG A 1 215 ? -10.141 4.637 -9.903 1.00 61.50 215 ARG A C 1
ATOM 1744 O O . ARG A 1 215 ? -10.654 5.497 -9.199 1.00 61.50 215 ARG A O 1
ATOM 1751 N N . TYR A 1 216 ? -10.704 3.451 -10.122 1.00 62.88 216 TYR A N 1
ATOM 1752 C CA . TYR A 1 216 ? -11.976 3.014 -9.541 1.00 62.88 216 TYR A CA 1
ATOM 1753 C C . TYR A 1 216 ? -11.902 1.605 -8.955 1.00 62.88 216 TYR A C 1
ATOM 1755 O O . TYR A 1 216 ? -12.936 0.965 -8.749 1.00 62.88 216 TYR A O 1
ATOM 1763 N N . TRP A 1 217 ? -10.696 1.069 -8.751 1.00 74.88 217 TRP A N 1
ATOM 1764 C CA . TRP A 1 217 ? -10.580 -0.268 -8.196 1.00 74.88 217 TRP A CA 1
ATOM 1765 C C . TRP A 1 217 ? -10.894 -0.242 -6.703 1.00 74.88 217 TRP A C 1
ATOM 1767 O O . TRP A 1 217 ? -10.214 0.422 -5.922 1.00 74.88 217 TRP A O 1
ATOM 1777 N N . LYS A 1 218 ? -11.932 -0.995 -6.337 1.00 83.12 218 LYS A N 1
ATOM 1778 C CA . LYS A 1 218 ? -12.351 -1.218 -4.962 1.00 83.12 218 LYS A CA 1
ATOM 1779 C C . LYS A 1 218 ? -12.630 -2.700 -4.742 1.00 83.12 218 LYS A C 1
ATOM 1781 O O . LYS A 1 218 ? -13.250 -3.350 -5.590 1.00 83.12 218 LYS A O 1
ATOM 1786 N N . LYS A 1 219 ? -12.208 -3.224 -3.596 1.00 83.00 219 LYS A N 1
ATOM 1787 C CA . LYS A 1 219 ? -12.518 -4.574 -3.127 1.00 83.00 219 LYS A CA 1
ATOM 1788 C C . LYS A 1 219 ? -13.058 -4.495 -1.705 1.00 83.00 219 LYS A C 1
ATOM 1790 O O . LYS A 1 219 ? -12.446 -3.870 -0.851 1.00 83.00 219 LYS A O 1
ATOM 1795 N N . GLU A 1 220 ? -14.187 -5.144 -1.467 1.00 82.38 220 GLU A N 1
ATOM 1796 C CA . GLU A 1 220 ? -14.763 -5.329 -0.134 1.00 82.38 220 GLU A CA 1
ATOM 1797 C C . GLU A 1 220 ? -14.662 -6.816 0.228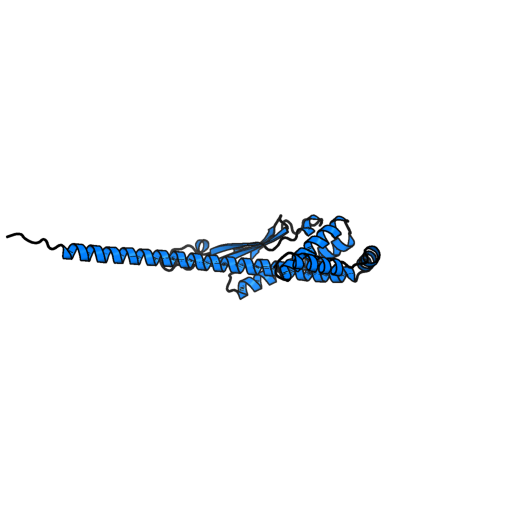 1.00 82.38 220 GLU A C 1
ATOM 1799 O O . GLU A 1 220 ? -14.764 -7.673 -0.668 1.00 82.38 220 GLU A O 1
ATOM 1804 N N . PHE A 1 221 ? -14.414 -7.095 1.507 1.00 74.75 221 PHE A N 1
ATOM 1805 C CA . PHE A 1 221 ? -14.426 -8.438 2.087 1.00 74.75 221 PHE A CA 1
ATOM 1806 C C . PHE A 1 221 ? -15.697 -8.667 2.906 1.00 74.75 221 PHE A C 1
ATOM 1808 O O . PHE A 1 221 ? -16.141 -7.722 3.605 1.00 74.75 221 PHE A O 1
#

Sequence (221 aa):
MKKLKDEKGNIILLTLGTFAVMGLLFVLVFHFAKVFVVKESASNYSDQASLAAASVLHEKLVEEIENYDRSLPGFIDELVDAESLQDKIERRKQELRGTSDWLELELELKAINEVLKEELESNNPFLKDYMDRALNNAKAEIPDAVERTILNNDGHLDGTEIEFTNDFRIEVTTSVRFTALLFDDYIPERNRYVKQKSESPSFVFLRNMNDSQWRYWKKEF

Radius of gyration: 27.75 Å; Cα contacts (8 Å, |Δi|>4): 275; chains: 1; bounding box: 51×36×106 Å

Secondary structure (DSSP, 8-state):
-------HHHHHHHHHHHHHHHHHHHHHHHHHHHHHHHHHHHHHHHHHHHHHHHHHHHHHHHHHHHHHHTSHHHHHHHHHHSS-HHHHHHHHHHHHHTT----HHHHHHHHHHHHHHHHHHTT-HHHHHHHHHHHHHHHHHHHHHHHHHHHHTT-EEEEEEEEE-TTS-EEEEEEEE---SSSGGGS-GGGTEEEEEEEPPP-GGGGGS---SSTT-EEE-